Protein AF-A0AAW9IJ01-F1 (afdb_monomer)

Foldseek 3Di:
DDAQADKAKEFLDDADKDKDKDKDKDWPCVVPVVCPVGRDIDIDIDIDIDGDQDPPDDFDDGDMDIDGNDDPVRNVVCNVPPQKDFQDDGQQKTKMARNVQRKIWMFGNAAAFDDGDQKTKRGGKTWMWGQDPVRDIDIKIWRQVLPDAKMKMKGQAADDDDDDWDPQWAPWDRPDSMTMIMGGHHNVNGDMID

pLDDT: mean 96.47, std 3.52, range [70.88, 98.94]

Sequence (194 aa):
KVEGSNIGYYFPYAANINLLRENREGNWFEINASKPAGNKIITNNYLTMYIDHGKNIKDQSYSYVLLPNNSSQQVAEYANNPNIEIVRNDEIAHGVKHITLNIEGANFWVDGKNTSGSITSSGKASVMIKENADNTLTISVSDPTFQGKNMSIEVAKSATKLVKADNQISNVNLKDGKIAFDVNTENSMGASFE

Secondary structure (DSSP, 8-state):
--TT--EEEE-SS---EEEEEEEEEE-HHHH-TT-GGG---EEEEEEEEEE---SS--S-----EEEET--HHHHHHHHHS-SEEEEEESSSEEEEEEGGGTEEEEEE-SSSSEEETTEEESSSEEEEEEE-TTS-EEEEEE-TTS--SEEEEEESS--S------TTEEEEE--TT-EEEEEE-TT-TT-EE-

Structure (mmCIF, N/CA/C/O backbone):
data_AF-A0AAW9IJ01-F1
#
_entry.id   AF-A0AAW9IJ01-F1
#
loop_
_atom_site.group_PDB
_atom_site.id
_atom_site.type_symbol
_atom_site.label_atom_id
_atom_site.label_alt_id
_atom_site.label_comp_id
_atom_site.label_asym_id
_atom_site.label_entity_id
_atom_site.label_seq_id
_atom_site.pdbx_PDB_ins_code
_atom_site.Cartn_x
_atom_site.Cartn_y
_atom_site.Cartn_z
_atom_site.occupancy
_atom_site.B_iso_or_equiv
_atom_site.auth_seq_id
_atom_site.auth_comp_id
_atom_site.auth_asym_id
_atom_site.auth_atom_id
_atom_site.pdbx_PDB_model_num
ATOM 1 N N . LYS A 1 1 ? 29.879 -1.885 -12.700 1.00 70.88 1 LYS A N 1
ATOM 2 C CA . LYS A 1 1 ? 28.702 -2.116 -11.826 1.00 70.88 1 LYS A CA 1
ATOM 3 C C . LYS A 1 1 ? 28.826 -1.152 -10.656 1.00 70.88 1 LYS A C 1
ATOM 5 O O . LYS A 1 1 ? 29.918 -1.083 -10.114 1.00 70.88 1 LYS A O 1
ATOM 10 N N . VAL A 1 2 ? 27.791 -0.376 -10.337 1.00 88.81 2 VAL A N 1
ATOM 11 C CA . VAL A 1 2 ? 27.822 0.554 -9.194 1.00 88.81 2 VAL A CA 1
ATOM 12 C C . VAL A 1 2 ? 27.417 -0.221 -7.940 1.00 88.81 2 VAL A C 1
ATOM 14 O O . VAL A 1 2 ? 26.459 -0.995 -7.980 1.00 88.81 2 VAL A O 1
ATOM 17 N N . GLU A 1 3 ? 28.170 -0.090 -6.856 1.00 91.62 3 GLU A N 1
ATOM 18 C CA . GLU A 1 3 ? 27.807 -0.700 -5.574 1.00 91.62 3 GLU A CA 1
ATOM 19 C C . GLU A 1 3 ? 26.496 -0.094 -5.043 1.00 91.62 3 GLU A C 1
ATOM 21 O O . GLU A 1 3 ? 26.208 1.070 -5.301 1.00 91.62 3 GLU A O 1
ATOM 26 N N . GLY A 1 4 ? 25.660 -0.888 -4.366 1.00 93.12 4 GLY A N 1
ATOM 27 C CA . GLY A 1 4 ? 24.372 -0.398 -3.854 1.00 93.12 4 GLY A CA 1
ATOM 28 C C . GLY A 1 4 ? 23.362 -0.019 -4.947 1.00 93.12 4 GLY A C 1
ATOM 29 O O . GLY A 1 4 ? 22.567 0.891 -4.755 1.00 93.12 4 GLY A O 1
ATOM 30 N N . SER A 1 5 ? 23.419 -0.681 -6.111 1.00 95.56 5 SER A N 1
ATOM 31 C CA . SER A 1 5 ? 22.468 -0.476 -7.222 1.00 95.56 5 SER A CA 1
ATOM 32 C C . SER A 1 5 ? 21.740 -1.751 -7.667 1.00 95.56 5 SER A C 1
ATOM 34 O O . SER A 1 5 ? 21.103 -1.777 -8.719 1.00 95.56 5 SER A O 1
ATOM 36 N N . ASN A 1 6 ? 21.849 -2.840 -6.896 1.00 96.38 6 ASN A N 1
ATOM 37 C CA . ASN A 1 6 ? 21.092 -4.058 -7.190 1.00 96.38 6 ASN A CA 1
ATOM 38 C C . ASN A 1 6 ? 19.597 -3.816 -6.935 1.00 96.38 6 ASN A C 1
ATOM 40 O O . ASN A 1 6 ? 19.234 -3.068 -6.032 1.00 96.38 6 ASN A O 1
ATOM 44 N N . ILE A 1 7 ? 18.731 -4.499 -7.681 1.00 97.62 7 ILE A N 1
ATOM 45 C CA . ILE A 1 7 ? 17.289 -4.512 -7.426 1.00 97.62 7 ILE A CA 1
ATOM 46 C C . ILE A 1 7 ? 16.822 -5.961 -7.518 1.00 97.62 7 ILE A C 1
ATOM 48 O O . ILE A 1 7 ? 16.993 -6.605 -8.554 1.00 97.62 7 ILE A O 1
ATOM 52 N N . GLY A 1 8 ? 16.282 -6.482 -6.420 1.00 97.69 8 GLY A N 1
ATOM 53 C CA . GLY A 1 8 ? 15.600 -7.767 -6.375 1.00 97.69 8 GLY A CA 1
ATOM 54 C C . GLY A 1 8 ? 14.101 -7.617 -6.609 1.00 97.69 8 GLY A C 1
ATOM 55 O O . GLY A 1 8 ? 13.513 -6.585 -6.285 1.00 97.69 8 GLY A O 1
ATOM 56 N N . TYR A 1 9 ? 13.487 -8.668 -7.141 1.00 97.69 9 TYR A N 1
ATOM 57 C CA . TYR A 1 9 ? 12.051 -8.747 -7.387 1.00 97.69 9 TYR A CA 1
ATOM 58 C C . TYR A 1 9 ? 11.562 -10.081 -6.840 1.00 97.69 9 TYR A C 1
ATOM 60 O O . TYR A 1 9 ? 12.110 -11.126 -7.190 1.00 97.69 9 TYR A O 1
ATOM 68 N N . TYR A 1 10 ? 10.555 -10.043 -5.977 1.00 97.81 10 TYR A N 1
ATOM 69 C CA . TYR A 1 10 ? 9.889 -11.234 -5.459 1.00 97.81 10 TYR A CA 1
ATOM 70 C C . TYR A 1 10 ? 8.428 -11.233 -5.901 1.00 97.81 10 TYR A C 1
ATOM 72 O O . TYR A 1 10 ? 7.766 -10.199 -5.845 1.00 97.81 10 TYR A O 1
ATOM 80 N N . PHE A 1 11 ? 7.931 -12.386 -6.339 1.00 97.38 11 PHE A N 1
ATOM 81 C CA . PHE A 1 11 ? 6.552 -12.575 -6.779 1.00 97.38 11 PHE A CA 1
ATOM 82 C C . PHE A 1 11 ? 5.872 -13.537 -5.794 1.00 97.38 11 PHE A C 1
ATOM 84 O O . PHE A 1 11 ? 6.194 -14.725 -5.815 1.00 97.38 11 PHE A O 1
ATOM 91 N N . PRO A 1 12 ? 4.980 -13.043 -4.909 1.00 96.06 12 PRO A N 1
ATOM 92 C CA . PRO A 1 12 ? 4.318 -13.870 -3.891 1.00 96.06 12 PRO A CA 1
ATOM 93 C C . PRO A 1 12 ? 3.497 -15.027 -4.466 1.00 96.06 12 PRO A C 1
ATOM 95 O O . PRO A 1 12 ? 3.379 -16.083 -3.849 1.00 96.06 12 PRO A O 1
ATOM 98 N N . TYR A 1 13 ? 2.965 -14.834 -5.671 1.00 93.19 13 TYR A N 1
ATOM 99 C CA . TYR A 1 13 ? 2.291 -15.855 -6.460 1.00 93.19 13 TYR A CA 1
ATOM 100 C C . TYR A 1 13 ? 3.017 -16.032 -7.793 1.00 93.19 13 TYR A C 1
ATOM 102 O O . TYR A 1 13 ? 3.687 -15.113 -8.271 1.00 93.19 13 TYR A O 1
ATOM 110 N N . ALA A 1 14 ? 2.877 -17.212 -8.401 1.00 89.69 14 ALA A N 1
ATOM 111 C CA . ALA A 1 14 ? 3.474 -17.493 -9.701 1.00 89.69 14 ALA A CA 1
ATOM 112 C C . ALA A 1 14 ? 3.034 -16.444 -10.738 1.00 89.69 14 ALA A C 1
ATOM 114 O O . ALA A 1 14 ? 1.842 -16.205 -10.922 1.00 89.69 14 ALA A O 1
ATOM 115 N N . ALA A 1 15 ? 4.004 -15.835 -11.418 1.00 91.75 15 ALA A N 1
ATOM 116 C CA . ALA A 1 15 ? 3.772 -14.801 -12.416 1.00 91.75 15 ALA A CA 1
ATOM 117 C C . ALA A 1 15 ? 4.590 -15.090 -13.679 1.00 91.75 15 ALA A C 1
ATOM 119 O O . ALA A 1 15 ? 5.772 -15.429 -13.604 1.00 91.75 15 ALA A O 1
ATOM 120 N N . ASN A 1 16 ? 3.965 -14.922 -14.845 1.00 94.00 16 ASN A N 1
ATOM 121 C CA . ASN A 1 16 ? 4.653 -14.982 -16.131 1.00 94.00 16 ASN A CA 1
ATOM 122 C C . ASN A 1 16 ? 5.225 -13.600 -16.446 1.00 94.00 16 ASN A C 1
ATOM 124 O O . ASN A 1 16 ? 4.482 -12.669 -16.760 1.00 94.00 16 ASN A O 1
ATOM 128 N N . ILE A 1 17 ? 6.546 -13.465 -16.332 1.00 96.75 17 ILE A N 1
ATOM 129 C CA . ILE A 1 17 ? 7.240 -12.191 -16.532 1.00 96.75 17 ILE A CA 1
ATOM 130 C C . ILE A 1 17 ? 7.869 -12.159 -17.918 1.00 96.75 17 ILE A C 1
ATOM 132 O O . ILE A 1 17 ? 8.725 -12.981 -18.244 1.00 96.75 17 ILE A O 1
ATOM 136 N N . ASN A 1 18 ? 7.481 -11.166 -18.713 1.00 97.62 18 ASN A N 1
ATOM 137 C CA . ASN A 1 18 ? 8.170 -10.843 -19.952 1.00 97.62 18 ASN A CA 1
ATOM 138 C C . ASN A 1 18 ? 9.423 -10.030 -19.630 1.00 97.62 18 ASN A C 1
ATOM 140 O O . ASN A 1 18 ? 9.365 -9.072 -18.859 1.00 9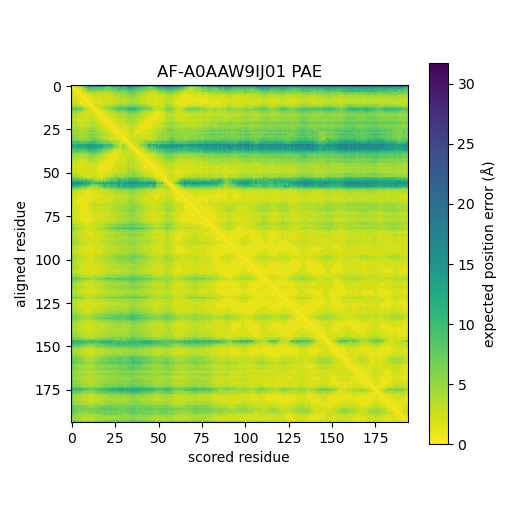7.62 18 ASN A O 1
ATOM 144 N N . LEU A 1 19 ? 10.545 -10.410 -20.235 1.00 97.38 19 LEU A N 1
ATOM 145 C CA . LEU A 1 19 ? 11.855 -9.793 -20.049 1.00 97.38 19 LEU A CA 1
ATOM 146 C C . LEU A 1 19 ? 12.392 -9.336 -21.403 1.00 97.38 19 LEU A C 1
ATOM 148 O O . LEU A 1 19 ? 12.562 -10.150 -22.309 1.00 97.38 19 LEU A O 1
ATOM 152 N N . LEU A 1 20 ? 12.709 -8.050 -21.519 1.00 98.06 20 LEU A N 1
ATOM 153 C CA . LEU A 1 20 ? 13.328 -7.469 -22.706 1.00 98.06 20 LEU A CA 1
ATOM 154 C C . LEU A 1 20 ? 14.597 -6.722 -22.305 1.00 98.06 20 LEU A C 1
ATOM 156 O O . LEU A 1 20 ? 14.568 -5.841 -21.448 1.00 98.06 20 LEU A O 1
ATOM 160 N N . ARG A 1 21 ? 15.720 -7.080 -22.926 1.00 98.19 21 ARG A N 1
ATOM 161 C CA . ARG A 1 21 ? 16.980 -6.346 -22.810 1.00 98.19 21 ARG A CA 1
ATOM 162 C C . ARG A 1 21 ? 17.370 -5.842 -24.186 1.00 98.19 21 ARG A C 1
ATOM 164 O O . ARG A 1 21 ? 17.606 -6.648 -25.080 1.00 98.19 21 ARG A O 1
ATOM 171 N N . GLU A 1 22 ? 17.449 -4.530 -24.337 1.00 98.06 22 GLU A N 1
ATOM 172 C CA . GLU A 1 22 ? 17.651 -3.899 -25.640 1.00 98.06 22 GLU A CA 1
ATOM 173 C C . GLU A 1 22 ? 18.383 -2.560 -25.532 1.00 98.06 22 GLU A C 1
ATOM 175 O O . GLU A 1 22 ? 18.455 -1.945 -24.462 1.00 98.06 22 GLU A O 1
ATOM 180 N N . ASN A 1 23 ? 18.893 -2.106 -26.675 1.00 98.12 23 ASN A N 1
ATOM 181 C CA . ASN A 1 23 ? 19.434 -0.768 -26.848 1.00 98.12 23 ASN A CA 1
ATOM 182 C C . ASN A 1 23 ? 18.337 0.093 -27.476 1.00 98.12 23 ASN A C 1
ATOM 184 O O . ASN A 1 23 ? 17.760 -0.297 -28.490 1.00 98.12 23 ASN A O 1
ATOM 188 N N . ARG A 1 24 ? 18.058 1.258 -26.894 1.00 98.19 24 ARG A N 1
ATOM 189 C CA . ARG A 1 24 ? 17.095 2.222 -27.434 1.00 98.19 24 ARG A CA 1
ATOM 190 C C . ARG A 1 24 ? 17.826 3.489 -27.837 1.00 98.19 24 ARG A C 1
ATOM 192 O O . ARG A 1 24 ? 18.619 4.021 -27.058 1.00 98.19 24 ARG A O 1
ATOM 199 N N . GLU A 1 25 ? 17.541 3.948 -29.046 1.00 97.94 25 GLU A N 1
ATOM 200 C CA . GLU A 1 25 ? 18.017 5.217 -29.584 1.00 97.94 25 GLU A CA 1
ATOM 201 C C . GLU A 1 25 ? 16.894 6.246 -29.530 1.00 97.94 25 GLU A C 1
ATOM 203 O O . GLU A 1 25 ? 15.724 5.911 -29.714 1.00 97.94 25 GLU A O 1
ATOM 208 N N . GLY A 1 26 ? 17.256 7.492 -29.262 1.00 96.31 26 GLY A N 1
ATOM 209 C CA . GLY A 1 26 ? 16.333 8.617 -29.284 1.00 96.31 26 GLY A CA 1
ATOM 210 C C . GLY A 1 26 ? 17.081 9.923 -29.089 1.00 96.31 26 GLY A C 1
ATOM 211 O O . GLY A 1 26 ? 18.307 9.946 -28.947 1.00 96.31 26 GLY A O 1
ATOM 212 N N . ASN A 1 27 ? 16.356 11.030 -29.081 1.00 96.56 27 ASN A N 1
ATOM 213 C CA . ASN A 1 27 ? 16.942 12.343 -28.838 1.00 96.56 27 ASN A CA 1
ATOM 214 C C . ASN A 1 27 ? 16.004 13.224 -27.995 1.00 96.56 27 ASN A C 1
ATOM 216 O O . ASN A 1 27 ? 14.820 12.944 -27.833 1.00 96.56 27 ASN A O 1
ATOM 220 N N . TRP A 1 28 ? 16.535 14.306 -27.421 1.00 95.88 28 TRP A N 1
ATOM 221 C CA . TRP A 1 28 ? 15.737 15.198 -26.569 1.00 95.88 28 TRP A CA 1
ATOM 222 C C . TRP A 1 28 ? 14.691 15.993 -27.358 1.00 95.88 28 TRP A C 1
ATOM 224 O O . TRP A 1 28 ? 13.702 16.442 -26.779 1.00 95.88 28 TRP A O 1
ATOM 234 N N . PHE A 1 29 ? 14.901 16.173 -28.663 1.00 95.56 29 PHE A N 1
ATOM 235 C CA . PHE A 1 29 ? 13.977 16.895 -29.531 1.00 95.56 29 PHE A CA 1
ATOM 236 C C . PHE A 1 29 ? 12.651 16.139 -29.725 1.00 95.56 29 PHE A C 1
ATOM 238 O O . PHE A 1 29 ? 11.602 16.777 -29.743 1.00 95.56 29 PHE A O 1
ATOM 245 N N . GLU A 1 30 ? 12.668 14.802 -29.763 1.00 94.69 30 GLU A N 1
ATOM 246 C CA . GLU A 1 30 ? 11.467 13.951 -29.881 1.00 94.69 30 GLU A CA 1
ATOM 247 C C . GLU A 1 30 ? 10.448 14.164 -28.750 1.00 94.69 30 GLU A C 1
ATOM 249 O O . GLU A 1 30 ? 9.245 14.064 -28.983 1.00 94.69 30 GLU A O 1
ATOM 254 N N . ILE A 1 31 ? 10.909 14.497 -27.539 1.00 95.25 31 ILE A N 1
ATOM 255 C CA . ILE A 1 31 ? 10.039 14.781 -26.382 1.00 95.25 31 ILE A CA 1
ATOM 256 C C . ILE A 1 31 ? 9.930 16.278 -26.062 1.00 95.25 31 ILE A C 1
ATOM 258 O O . ILE A 1 31 ? 9.081 16.683 -25.270 1.00 95.25 31 ILE A O 1
ATOM 262 N N . ASN A 1 32 ? 10.788 17.112 -26.656 1.00 94.56 32 ASN A N 1
ATOM 263 C CA . ASN A 1 32 ? 10.763 18.561 -26.498 1.00 94.56 32 ASN A CA 1
ATOM 264 C C . ASN A 1 32 ? 11.265 19.283 -27.758 1.00 94.56 32 ASN A C 1
ATOM 266 O O . ASN A 1 32 ? 12.403 19.762 -27.832 1.00 94.56 32 ASN A O 1
ATOM 270 N N . ALA A 1 33 ? 10.359 19.454 -28.719 1.00 92.19 33 ALA A N 1
ATOM 271 C CA . ALA A 1 33 ? 10.650 20.101 -29.996 1.00 92.19 33 ALA A CA 1
ATOM 272 C C . ALA A 1 33 ? 11.064 21.587 -29.874 1.00 92.19 33 ALA A C 1
ATOM 274 O O . ALA A 1 33 ? 11.623 22.155 -30.809 1.00 92.19 33 ALA A O 1
ATOM 275 N N . SER A 1 34 ? 10.855 22.238 -28.719 1.00 93.75 34 SER A N 1
ATOM 276 C CA . SER A 1 34 ? 11.290 23.630 -28.492 1.00 93.75 34 SER A CA 1
ATOM 277 C C . SER A 1 34 ? 12.807 23.783 -28.296 1.00 93.75 34 SER A C 1
ATOM 279 O O . SER A 1 34 ? 13.314 24.905 -28.205 1.00 93.75 34 SER A O 1
ATOM 281 N N . LYS A 1 35 ? 13.556 22.672 -28.226 1.00 86.25 35 LYS A N 1
ATOM 282 C CA . LYS A 1 35 ? 15.015 22.649 -28.047 1.00 86.25 35 LYS A CA 1
ATOM 283 C C . LYS A 1 35 ? 15.708 21.973 -29.243 1.00 86.25 35 LYS A C 1
ATOM 285 O O . LYS A 1 35 ? 16.119 20.822 -29.127 1.00 86.25 35 LYS A O 1
ATOM 290 N N . PRO A 1 36 ? 15.934 22.683 -30.369 1.00 82.25 36 PRO A N 1
ATOM 291 C CA . PRO A 1 36 ? 16.588 22.125 -31.564 1.00 82.25 36 PRO A CA 1
ATOM 292 C C . PRO A 1 36 ? 17.991 21.558 -31.306 1.00 82.25 36 PRO A C 1
ATOM 294 O O . PRO A 1 36 ? 18.402 20.585 -31.932 1.00 82.25 36 PRO A O 1
ATOM 297 N N . ALA A 1 37 ? 18.714 22.119 -30.329 1.00 88.06 37 ALA A N 1
ATOM 298 C CA . ALA A 1 37 ? 20.010 21.605 -29.877 1.00 88.06 37 ALA A CA 1
ATOM 299 C C . ALA A 1 37 ? 19.931 20.183 -29.277 1.00 88.06 37 ALA A C 1
ATOM 301 O O . ALA A 1 37 ? 20.951 19.515 -29.132 1.00 88.06 37 ALA A O 1
ATOM 302 N N . GLY A 1 38 ? 18.725 19.713 -28.945 1.00 91.31 38 GLY A N 1
ATOM 303 C CA . GLY A 1 38 ? 18.440 18.370 -28.454 1.00 91.31 38 GLY A CA 1
ATOM 304 C C . GLY A 1 38 ? 18.347 17.290 -29.535 1.00 91.31 38 GLY A C 1
ATOM 305 O O . GLY A 1 38 ? 18.080 16.149 -29.182 1.00 91.31 38 GLY A O 1
ATOM 306 N N . ASN A 1 39 ? 18.576 17.601 -30.818 1.00 94.19 39 ASN A N 1
ATOM 307 C CA . ASN A 1 39 ? 18.439 16.654 -31.940 1.00 94.19 39 ASN A CA 1
ATOM 308 C C . ASN A 1 39 ? 19.612 15.654 -32.088 1.00 94.19 39 ASN A C 1
ATOM 310 O O . ASN A 1 39 ? 19.744 14.956 -33.091 1.00 94.19 39 ASN A O 1
ATOM 314 N N . LYS A 1 40 ? 20.520 15.591 -31.110 1.00 95.69 40 LYS A N 1
ATOM 315 C CA . LYS A 1 40 ? 21.599 14.600 -31.104 1.00 95.69 40 LYS A CA 1
ATOM 316 C C . LYS A 1 40 ? 21.045 13.247 -30.654 1.00 95.69 40 LYS A C 1
ATOM 318 O O . LYS A 1 40 ? 20.543 13.151 -29.536 1.00 95.69 40 LYS A O 1
ATOM 323 N N . ILE A 1 41 ? 21.198 12.220 -31.492 1.00 96.94 41 ILE A N 1
ATOM 324 C CA . ILE A 1 41 ? 20.848 10.836 -31.145 1.00 96.94 41 ILE A CA 1
ATOM 325 C C . ILE A 1 41 ? 21.746 10.346 -30.004 1.00 96.94 41 ILE A C 1
ATOM 327 O O . ILE A 1 41 ? 22.963 10.555 -30.004 1.00 96.94 41 ILE A O 1
ATOM 331 N N . ILE A 1 42 ? 21.120 9.705 -29.024 1.00 97.00 42 ILE A N 1
ATOM 332 C CA . ILE A 1 42 ? 21.743 9.062 -27.873 1.00 97.00 42 ILE A CA 1
ATOM 333 C C . ILE A 1 42 ? 21.207 7.632 -27.802 1.00 97.00 42 ILE A C 1
ATOM 335 O O . ILE A 1 42 ? 20.010 7.407 -27.974 1.00 97.00 42 ILE A O 1
ATOM 339 N N . THR A 1 43 ? 22.092 6.686 -27.499 1.00 97.88 43 THR A N 1
ATOM 340 C CA . THR A 1 43 ? 21.763 5.267 -27.334 1.00 97.88 43 THR A CA 1
ATOM 341 C C . THR A 1 43 ? 21.965 4.864 -25.877 1.00 97.88 43 THR A C 1
ATOM 343 O O . THR A 1 43 ? 23.020 5.137 -25.304 1.00 97.88 43 THR A O 1
ATOM 346 N N . ASN A 1 44 ? 20.974 4.204 -25.277 1.00 98.12 44 ASN A N 1
ATOM 347 C CA . ASN A 1 44 ? 21.045 3.671 -23.915 1.00 98.12 44 ASN A CA 1
ATOM 348 C C . ASN A 1 44 ? 20.526 2.231 -23.853 1.00 98.12 44 ASN A C 1
ATOM 350 O O . ASN A 1 44 ? 19.677 1.828 -24.646 1.00 98.12 44 ASN A O 1
ATOM 354 N N . ASN A 1 45 ? 21.013 1.471 -22.873 1.00 97.69 45 ASN A N 1
ATOM 355 C CA . ASN A 1 45 ? 20.635 0.074 -22.670 1.00 97.69 45 ASN A CA 1
ATOM 356 C C . ASN A 1 45 ? 19.586 -0.022 -21.563 1.00 97.69 45 ASN A C 1
ATOM 358 O O . ASN A 1 45 ? 19.771 0.554 -20.489 1.00 97.69 45 ASN A O 1
ATOM 362 N N . TYR A 1 46 ? 18.535 -0.802 -21.793 1.00 98.00 46 TYR A N 1
ATOM 363 C CA . TYR A 1 46 ? 17.443 -0.983 -20.842 1.00 98.00 46 TYR A CA 1
ATOM 364 C C . TYR A 1 46 ? 17.187 -2.461 -20.555 1.00 98.00 46 TYR A C 1
ATOM 366 O O . TYR A 1 46 ? 17.399 -3.330 -21.400 1.00 98.00 46 TYR A O 1
ATOM 374 N N . LEU A 1 47 ? 16.726 -2.728 -19.333 1.00 97.69 47 LEU A N 1
ATOM 375 C CA . LEU A 1 47 ? 16.053 -3.964 -18.958 1.00 97.69 47 LEU A CA 1
ATOM 376 C C . LEU A 1 47 ? 14.603 -3.608 -18.634 1.00 97.69 47 LEU A C 1
ATOM 378 O O . LEU A 1 47 ? 14.352 -2.818 -17.724 1.00 97.69 47 LEU A O 1
ATOM 382 N N . THR A 1 48 ? 13.668 -4.208 -19.354 1.00 98.00 48 THR A N 1
ATOM 383 C CA . THR A 1 48 ? 12.231 -4.038 -19.155 1.00 98.00 48 THR A CA 1
ATOM 384 C C . THR A 1 48 ? 11.639 -5.356 -18.677 1.00 98.00 48 THR A C 1
ATOM 386 O O . THR A 1 48 ? 11.908 -6.411 -19.251 1.00 98.00 48 THR A O 1
ATOM 389 N N . MET A 1 49 ? 10.834 -5.282 -17.619 1.00 97.62 49 MET A N 1
ATOM 390 C CA . MET A 1 49 ? 10.055 -6.396 -17.088 1.00 97.62 49 MET A CA 1
ATOM 391 C C . MET A 1 49 ? 8.595 -5.989 -17.017 1.00 97.62 49 MET A C 1
ATOM 393 O O . MET A 1 49 ? 8.298 -4.897 -16.535 1.00 97.62 49 MET A O 1
ATOM 397 N N . TYR A 1 50 ? 7.695 -6.849 -17.481 1.00 97.12 50 TYR A N 1
ATOM 398 C CA . TYR A 1 50 ? 6.261 -6.592 -17.400 1.00 97.12 50 TYR A CA 1
ATOM 399 C C . TYR A 1 50 ? 5.452 -7.889 -17.345 1.00 97.12 50 TYR A C 1
ATOM 401 O O . TYR A 1 50 ? 5.858 -8.926 -17.873 1.00 97.12 50 TYR A O 1
ATOM 409 N N . ILE A 1 51 ? 4.288 -7.808 -16.704 1.00 95.81 51 ILE A N 1
ATOM 410 C CA . ILE A 1 51 ? 3.254 -8.843 -16.738 1.00 95.81 51 ILE A CA 1
ATOM 411 C C . ILE A 1 51 ? 2.296 -8.468 -17.866 1.00 95.81 51 ILE A C 1
ATOM 413 O O . ILE A 1 51 ? 1.808 -7.340 -17.913 1.00 95.81 51 ILE A O 1
ATOM 417 N N . ASP A 1 52 ? 2.061 -9.396 -18.790 1.00 94.56 52 ASP A N 1
ATOM 418 C CA . ASP A 1 52 ? 1.077 -9.213 -19.856 1.00 94.56 52 ASP A CA 1
ATOM 419 C C . ASP A 1 52 ? -0.254 -9.842 -19.433 1.00 94.56 52 ASP A C 1
ATOM 421 O O . ASP A 1 52 ? -0.358 -11.061 -19.301 1.00 94.56 52 ASP A O 1
ATOM 425 N N . HIS A 1 53 ? -1.268 -9.007 -19.206 1.00 93.94 53 HIS A N 1
ATOM 426 C CA . HIS A 1 53 ? -2.626 -9.454 -18.881 1.00 93.94 53 HIS A CA 1
ATOM 427 C C . HIS A 1 53 ? -3.455 -9.821 -20.126 1.00 93.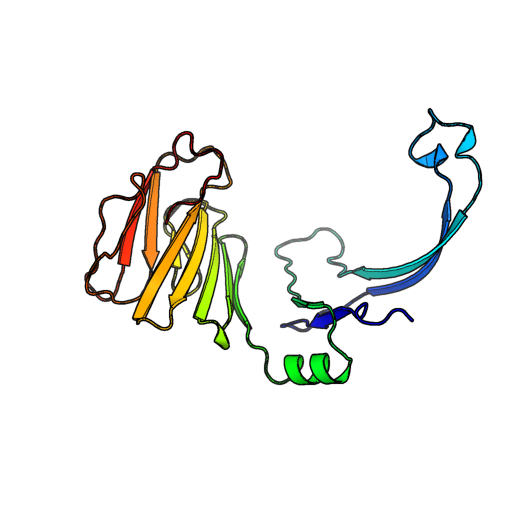94 53 HIS A C 1
ATOM 429 O O . HIS A 1 53 ? -4.587 -10.286 -19.998 1.00 93.94 53 HIS A O 1
ATOM 435 N N . GLY A 1 54 ? -2.915 -9.628 -21.332 1.00 91.75 54 GLY A N 1
ATOM 436 C CA . GLY A 1 54 ? -3.589 -9.923 -22.590 1.00 91.75 54 GLY A CA 1
ATOM 437 C C . GLY A 1 54 ? -4.637 -8.877 -22.992 1.00 91.75 54 GLY A C 1
ATOM 438 O O . GLY A 1 54 ? -4.574 -7.705 -22.625 1.00 91.75 54 GLY A O 1
ATOM 439 N N . LYS A 1 55 ? -5.609 -9.296 -23.811 1.00 92.12 55 LYS A N 1
ATOM 440 C CA . LYS A 1 55 ? -6.693 -8.448 -24.349 1.00 92.12 55 LYS A CA 1
ATOM 441 C C . LYS A 1 55 ? -8.031 -8.807 -23.695 1.00 92.12 55 LYS A C 1
ATOM 443 O O . LYS A 1 55 ? -8.228 -9.956 -23.319 1.00 92.12 55 LYS A O 1
ATOM 448 N N . ASN A 1 56 ? -8.978 -7.861 -23.655 1.00 86.06 56 ASN A N 1
ATOM 449 C CA . ASN A 1 56 ? -10.331 -8.050 -23.093 1.00 86.06 56 ASN A CA 1
ATOM 450 C C . ASN A 1 56 ? -10.318 -8.525 -21.627 1.00 86.06 56 ASN A C 1
ATOM 452 O O . ASN A 1 56 ? -10.979 -9.495 -21.261 1.00 86.06 56 ASN A O 1
ATOM 456 N N . ILE A 1 57 ? -9.527 -7.833 -20.809 1.00 85.75 57 ILE A N 1
ATOM 457 C CA . ILE A 1 57 ? -9.219 -8.195 -19.426 1.00 85.75 57 ILE A CA 1
ATOM 458 C C . ILE A 1 57 ? -10.474 -8.116 -18.541 1.00 85.75 57 ILE A C 1
ATOM 460 O O . ILE A 1 57 ? -11.167 -7.098 -18.532 1.00 85.75 57 ILE A O 1
ATOM 464 N N . LYS A 1 58 ? -10.721 -9.176 -17.764 1.00 84.06 58 LYS A N 1
ATOM 465 C CA . LYS A 1 58 ? -11.629 -9.198 -16.608 1.00 84.06 58 LYS A CA 1
ATOM 466 C C . LYS A 1 58 ? -10.895 -9.820 -15.423 1.00 84.06 58 LYS A C 1
ATOM 468 O O . LYS A 1 58 ? -10.205 -10.822 -15.611 1.00 84.06 58 LYS A O 1
ATOM 473 N N . ASP A 1 59 ? -11.031 -9.203 -14.253 1.00 84.00 59 ASP A N 1
ATOM 474 C CA . ASP A 1 59 ? -10.612 -9.738 -12.949 1.00 84.00 59 ASP A CA 1
ATOM 475 C C . ASP A 1 59 ? -9.152 -10.239 -12.893 1.00 84.00 59 ASP A C 1
ATOM 477 O O . ASP A 1 59 ? -8.838 -11.242 -12.257 1.00 84.00 59 ASP A O 1
ATOM 481 N N . GLN A 1 60 ? -8.240 -9.556 -13.596 1.00 90.56 60 GLN A N 1
ATOM 482 C CA . GLN A 1 60 ? -6.805 -9.835 -13.509 1.00 90.56 60 GLN A CA 1
ATOM 483 C C . GLN A 1 60 ? -6.170 -9.050 -12.366 1.00 90.56 60 GLN A C 1
ATOM 485 O O . GLN A 1 60 ? -6.521 -7.899 -12.113 1.00 90.56 60 GLN A O 1
ATOM 490 N N . SER A 1 61 ? -5.179 -9.659 -11.725 1.00 94.50 61 SER A N 1
ATOM 491 C CA . SER A 1 61 ? -4.409 -9.050 -10.649 1.00 94.50 61 SER A CA 1
ATOM 492 C C . SER A 1 61 ? -2.924 -9.355 -10.815 1.00 94.50 61 SER A C 1
ATOM 494 O O . SER A 1 61 ? -2.518 -10.255 -11.555 1.00 94.50 61 SER A O 1
ATOM 496 N N . TYR A 1 62 ? -2.093 -8.577 -10.135 1.00 96.75 62 TYR A N 1
ATOM 497 C CA . TYR A 1 62 ? -0.668 -8.840 -10.015 1.00 96.75 62 TYR A CA 1
ATOM 498 C C . TYR A 1 62 ? -0.211 -8.550 -8.590 1.00 96.75 62 TYR A C 1
ATOM 500 O O . TYR A 1 62 ? -0.857 -7.819 -7.839 1.00 96.75 62 TYR A O 1
ATOM 508 N N . SER A 1 63 ? 0.933 -9.114 -8.223 1.00 97.69 63 SER A N 1
ATOM 509 C CA . SER A 1 63 ? 1.598 -8.827 -6.958 1.00 97.69 63 SER A CA 1
ATOM 510 C C . SER A 1 63 ? 3.096 -9.029 -7.111 1.00 97.69 63 SER A C 1
ATOM 512 O O . SER A 1 63 ? 3.528 -10.066 -7.620 1.00 97.69 63 SER A O 1
ATOM 514 N N . TYR A 1 64 ? 3.887 -8.068 -6.651 1.00 98.12 64 TYR A N 1
ATOM 515 C CA . TYR A 1 64 ? 5.338 -8.183 -6.579 1.00 98.12 64 TYR A CA 1
ATOM 516 C C . TYR A 1 64 ? 5.878 -7.325 -5.433 1.00 98.12 64 TYR A C 1
ATOM 518 O O . TYR A 1 64 ? 5.229 -6.383 -4.983 1.00 98.12 64 TYR A O 1
ATOM 526 N N . VAL A 1 65 ? 7.085 -7.646 -4.980 1.00 98.31 65 VAL A N 1
ATOM 527 C CA . VAL A 1 65 ? 7.827 -6.912 -3.955 1.00 98.31 65 VAL A CA 1
ATOM 528 C C . VAL A 1 65 ? 9.152 -6.469 -4.556 1.00 98.31 65 VAL A C 1
ATOM 530 O O . VAL A 1 65 ? 9.884 -7.275 -5.135 1.00 98.31 65 VAL A O 1
ATOM 533 N N . LEU A 1 66 ? 9.463 -5.182 -4.414 1.00 98.31 66 LEU A N 1
ATOM 534 C CA . LEU A 1 66 ? 10.783 -4.653 -4.734 1.00 98.31 66 LEU A CA 1
ATOM 535 C C . LEU A 1 66 ? 11.707 -4.871 -3.537 1.00 98.31 66 LEU A C 1
ATOM 537 O O . LEU A 1 66 ? 11.367 -4.511 -2.412 1.00 98.31 66 LEU A O 1
ATOM 541 N N . LEU A 1 67 ? 12.895 -5.412 -3.798 1.00 98.06 67 LEU A N 1
ATOM 542 C CA . LEU A 1 67 ? 13.951 -5.646 -2.813 1.00 98.06 67 LEU A CA 1
ATOM 543 C C . LEU A 1 67 ? 15.219 -4.881 -3.231 1.00 98.06 67 LEU A C 1
ATOM 545 O O . LEU A 1 67 ? 16.170 -5.489 -3.738 1.00 98.06 67 LEU A O 1
ATOM 549 N N . PRO A 1 68 ? 15.237 -3.539 -3.110 1.00 97.62 68 PRO A N 1
ATOM 550 C CA . PRO A 1 68 ? 16.396 -2.737 -3.484 1.00 97.62 68 PRO A CA 1
ATOM 551 C C . PRO A 1 68 ? 17.634 -3.141 -2.684 1.00 97.62 68 PRO A C 1
ATOM 553 O O . PRO A 1 68 ? 17.542 -3.510 -1.520 1.00 97.62 68 PRO A O 1
ATOM 556 N N . ASN A 1 69 ? 18.802 -3.032 -3.307 1.00 97.19 69 ASN A N 1
ATOM 557 C CA . ASN A 1 69 ? 20.124 -3.272 -2.724 1.00 97.19 69 A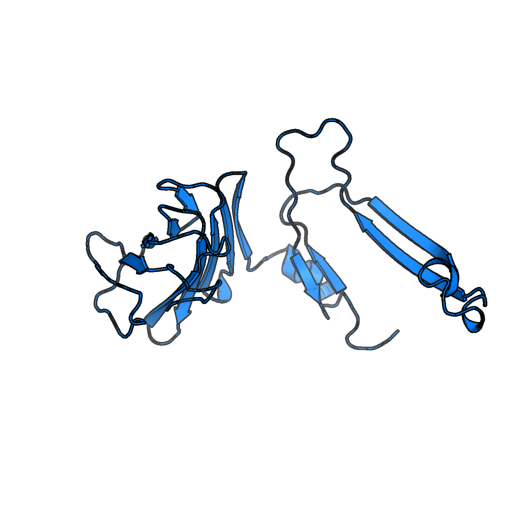SN A CA 1
ATOM 558 C C . ASN A 1 69 ? 20.415 -4.703 -2.253 1.00 97.19 69 ASN A C 1
ATOM 560 O O . ASN A 1 69 ? 21.537 -4.975 -1.826 1.00 97.19 69 ASN A O 1
ATOM 564 N N . ASN A 1 70 ? 19.487 -5.642 -2.433 1.00 96.88 70 ASN A N 1
ATOM 565 C CA . ASN A 1 70 ? 19.723 -7.042 -2.105 1.00 96.88 70 ASN A CA 1
ATOM 566 C C . ASN A 1 70 ? 20.592 -7.737 -3.167 1.00 96.88 70 ASN A C 1
ATOM 568 O O . ASN A 1 70 ? 20.457 -7.527 -4.375 1.00 96.88 70 ASN A O 1
ATOM 572 N N . SER A 1 71 ? 21.501 -8.597 -2.712 1.00 96.56 71 SER A N 1
ATOM 573 C CA . SER A 1 71 ? 22.212 -9.562 -3.556 1.00 96.56 71 SER A CA 1
ATOM 574 C C . SER A 1 71 ? 21.283 -10.689 -4.025 1.00 96.56 71 SER A C 1
ATOM 576 O O . SER A 1 71 ? 20.216 -10.909 -3.456 1.00 96.56 71 SER A O 1
ATOM 578 N N . SER A 1 72 ? 21.712 -11.463 -5.029 1.00 97.19 72 SER A N 1
ATOM 579 C CA . SER A 1 72 ? 20.946 -12.632 -5.494 1.00 97.19 72 SER A CA 1
ATOM 580 C C . SER A 1 72 ? 20.684 -13.648 -4.377 1.00 97.19 72 SER A C 1
ATOM 582 O O . SER A 1 72 ? 19.617 -14.252 -4.355 1.00 97.19 72 SER A O 1
ATOM 584 N N . GLN A 1 73 ? 21.637 -13.826 -3.454 1.00 97.94 73 GLN A N 1
ATOM 585 C CA . GLN A 1 73 ? 21.480 -14.721 -2.308 1.00 97.94 73 GLN A CA 1
ATOM 586 C C . GLN A 1 73 ? 20.420 -14.188 -1.336 1.00 97.94 73 GLN A C 1
ATOM 588 O O . GLN A 1 73 ? 19.506 -14.920 -0.982 1.00 97.94 73 GLN A O 1
ATOM 593 N N . GLN A 1 74 ? 20.478 -12.900 -0.983 1.00 97.88 74 GLN A N 1
ATOM 594 C CA . GLN A 1 74 ? 19.496 -12.276 -0.085 1.00 97.88 74 GLN A CA 1
ATOM 595 C C . GLN A 1 74 ? 18.077 -12.278 -0.671 1.00 97.88 74 GLN A C 1
ATOM 597 O O . GLN A 1 74 ? 17.104 -12.406 0.065 1.00 97.88 74 GLN A O 1
ATOM 602 N N . VAL A 1 75 ? 17.934 -12.145 -1.996 1.00 98.25 75 VAL A N 1
ATOM 603 C CA . VAL A 1 75 ? 16.629 -12.284 -2.669 1.00 98.25 75 VAL A CA 1
ATOM 604 C C . VAL A 1 75 ? 16.106 -13.719 -2.561 1.00 98.25 75 VAL A C 1
ATOM 606 O O . VAL A 1 75 ? 14.927 -13.906 -2.274 1.00 98.25 75 VAL A O 1
ATOM 609 N N . ALA A 1 76 ? 16.964 -14.728 -2.748 1.00 98.00 76 ALA A N 1
ATOM 610 C CA . ALA A 1 76 ? 16.578 -16.132 -2.595 1.00 98.00 76 ALA A CA 1
ATOM 611 C C . ALA A 1 76 ? 16.209 -16.477 -1.141 1.00 98.00 76 ALA A C 1
ATOM 613 O O . ALA A 1 76 ? 15.220 -17.164 -0.900 1.00 98.00 76 ALA A O 1
ATOM 614 N N . GLU A 1 77 ? 16.961 -15.957 -0.169 1.00 98.19 77 GLU A N 1
ATOM 615 C CA . GLU A 1 77 ? 16.655 -16.084 1.261 1.00 98.19 77 GLU A CA 1
ATOM 616 C C . GLU A 1 77 ? 15.299 -15.451 1.601 1.00 98.19 77 GLU A C 1
ATOM 618 O O . GLU A 1 77 ? 14.473 -16.096 2.244 1.00 98.19 77 GLU A O 1
ATOM 623 N N . TYR A 1 78 ? 15.030 -14.238 1.103 1.00 98.12 78 TYR A N 1
ATOM 624 C CA . TYR A 1 78 ? 13.728 -13.587 1.267 1.00 98.12 78 TYR A CA 1
ATOM 625 C C . TYR A 1 78 ? 12.594 -14.408 0.642 1.00 98.12 78 TYR A C 1
ATOM 627 O O . TYR A 1 78 ? 11.545 -14.565 1.253 1.00 98.12 78 TYR A O 1
ATOM 635 N N . ALA A 1 79 ? 12.792 -14.958 -0.559 1.00 97.06 79 ALA A N 1
ATOM 636 C CA . ALA A 1 79 ? 11.767 -15.747 -1.242 1.00 97.06 79 ALA A CA 1
ATOM 637 C C . ALA A 1 79 ? 11.397 -17.042 -0.492 1.00 97.06 79 ALA A C 1
ATOM 639 O O . ALA A 1 79 ? 10.253 -17.483 -0.582 1.00 97.06 79 ALA A O 1
ATOM 640 N N . ASN A 1 80 ? 12.339 -17.629 0.257 1.00 97.25 80 ASN A N 1
ATOM 641 C CA . ASN A 1 80 ? 12.100 -18.820 1.080 1.00 97.25 80 ASN A CA 1
ATOM 642 C C . ASN A 1 80 ? 11.372 -18.513 2.397 1.00 97.25 80 ASN A C 1
ATOM 644 O O . ASN A 1 80 ? 10.729 -19.400 2.954 1.00 97.25 80 ASN A O 1
ATOM 648 N N . ASN A 1 81 ? 11.492 -17.288 2.911 1.00 96.56 81 ASN A N 1
ATOM 649 C CA . ASN A 1 81 ? 10.846 -16.859 4.148 1.00 96.56 81 ASN A CA 1
ATOM 650 C C . ASN A 1 81 ? 10.429 -15.379 4.054 1.00 96.56 81 ASN A C 1
ATOM 652 O O . ASN A 1 81 ? 11.084 -14.514 4.648 1.00 96.56 81 ASN A O 1
ATOM 656 N N . PRO A 1 82 ? 9.383 -15.061 3.270 1.00 97.00 82 PRO A N 1
ATOM 657 C CA . PRO A 1 82 ? 8.958 -13.686 3.067 1.00 97.00 82 PRO A CA 1
ATOM 658 C C . PRO A 1 82 ? 8.340 -13.132 4.351 1.00 97.00 82 PRO A C 1
ATOM 660 O O . PRO A 1 82 ? 7.489 -13.754 4.980 1.00 97.00 82 PRO A O 1
ATOM 663 N N . ASN A 1 83 ? 8.714 -11.906 4.710 1.00 96.56 83 ASN A N 1
ATOM 664 C CA . ASN A 1 83 ? 8.153 -11.227 5.883 1.00 96.56 83 ASN A CA 1
ATOM 665 C C . ASN A 1 83 ? 6.851 -10.480 5.568 1.00 96.56 83 ASN A C 1
ATOM 667 O O . ASN A 1 83 ? 6.422 -9.657 6.376 1.00 96.56 83 ASN A O 1
ATOM 671 N N . ILE A 1 84 ? 6.256 -10.719 4.398 1.00 98.12 84 ILE A N 1
ATOM 672 C CA . ILE A 1 84 ? 5.005 -10.098 3.975 1.00 98.12 84 ILE A CA 1
ATOM 673 C C . ILE A 1 84 ? 3.930 -11.143 3.719 1.00 98.12 84 ILE A C 1
ATOM 675 O O . ILE A 1 84 ? 4.223 -12.269 3.329 1.00 98.12 84 ILE A O 1
ATOM 679 N N . GLU A 1 85 ? 2.682 -10.738 3.898 1.00 98.12 85 GLU A N 1
ATOM 680 C CA . GLU A 1 85 ? 1.496 -11.535 3.601 1.00 98.12 85 GLU A CA 1
ATOM 681 C C . GLU A 1 85 ? 0.480 -10.642 2.889 1.00 98.12 85 GLU A C 1
ATOM 683 O O . GLU A 1 85 ? 0.147 -9.565 3.383 1.00 98.12 85 GLU A O 1
ATOM 688 N N . ILE A 1 86 ? -0.019 -11.073 1.731 1.00 98.56 86 ILE A N 1
ATOM 689 C CA . ILE A 1 86 ? -1.133 -10.402 1.054 1.00 98.56 86 ILE A CA 1
ATOM 690 C C . ILE A 1 86 ? -2.423 -10.909 1.695 1.00 98.56 86 ILE A C 1
ATOM 692 O O . ILE A 1 86 ? -2.779 -12.072 1.526 1.00 98.56 86 ILE A O 1
ATOM 696 N N . VAL A 1 87 ? -3.118 -10.043 2.433 1.00 98.25 87 VAL A N 1
ATOM 697 C CA . VAL A 1 87 ? -4.357 -10.404 3.145 1.00 98.25 87 VAL A CA 1
ATOM 698 C C . VAL A 1 87 ? -5.613 -10.176 2.313 1.00 98.25 87 VAL A C 1
ATOM 700 O O . VAL A 1 87 ? -6.657 -10.751 2.614 1.00 98.25 87 VAL A O 1
ATOM 703 N N . ARG A 1 88 ? -5.524 -9.340 1.273 1.00 98.44 88 ARG A N 1
ATOM 704 C CA . ARG A 1 88 ? -6.587 -9.130 0.287 1.00 98.44 88 ARG A CA 1
ATOM 705 C C . ARG A 1 88 ? -6.020 -8.495 -0.982 1.00 98.44 88 ARG A C 1
ATOM 707 O O . ARG A 1 88 ? -5.129 -7.653 -0.888 1.00 98.44 88 ARG A O 1
ATOM 714 N N . ASN A 1 89 ? -6.515 -8.891 -2.151 1.00 97.88 89 ASN A N 1
ATOM 715 C CA . ASN A 1 89 ? -6.122 -8.319 -3.442 1.00 97.88 89 ASN A CA 1
ATOM 716 C C . ASN A 1 89 ? -7.274 -8.450 -4.450 1.00 97.88 89 ASN A C 1
ATOM 718 O O . ASN A 1 89 ? -7.226 -9.298 -5.341 1.00 97.88 89 ASN A O 1
ATOM 722 N N . ASP A 1 90 ? -8.335 -7.674 -4.241 1.00 97.12 90 ASP A N 1
ATOM 723 C CA . ASP A 1 90 ? -9.535 -7.665 -5.078 1.00 97.12 90 ASP A CA 1
ATOM 724 C C . ASP A 1 90 ? -10.097 -6.238 -5.249 1.00 97.12 90 ASP A C 1
ATOM 726 O O . ASP A 1 90 ? -9.563 -5.260 -4.723 1.00 97.12 90 ASP A O 1
ATOM 730 N N . GLU A 1 91 ? -11.196 -6.110 -5.989 1.00 96.38 91 GLU A N 1
ATOM 731 C CA . GLU A 1 91 ? -11.853 -4.840 -6.307 1.00 96.38 91 GLU A CA 1
ATOM 732 C C . GLU A 1 91 ? -12.419 -4.091 -5.093 1.00 96.38 91 GLU A C 1
ATOM 734 O O . GLU A 1 91 ? -12.750 -2.910 -5.203 1.00 96.38 91 GLU A O 1
ATOM 739 N N . ILE A 1 92 ? -12.540 -4.752 -3.941 1.00 98.25 92 ILE A N 1
ATOM 740 C CA . ILE A 1 92 ? -13.077 -4.159 -2.716 1.00 98.25 92 ILE A CA 1
ATOM 741 C C . ILE A 1 92 ? -11.950 -3.523 -1.905 1.00 98.25 92 ILE A C 1
ATOM 743 O O . ILE A 1 92 ? -12.091 -2.383 -1.450 1.00 98.25 92 ILE A O 1
ATOM 747 N N . ALA A 1 93 ? -10.845 -4.245 -1.704 1.00 98.69 93 ALA A N 1
ATOM 748 C CA . ALA A 1 93 ? -9.687 -3.724 -0.991 1.00 98.69 93 ALA A CA 1
ATOM 749 C C . ALA A 1 93 ? -8.394 -4.492 -1.298 1.00 98.69 93 ALA A C 1
ATOM 751 O O . ALA A 1 93 ? -8.387 -5.694 -1.562 1.00 98.69 93 ALA A O 1
ATOM 752 N N . HIS A 1 94 ? -7.270 -3.790 -1.171 1.00 98.88 94 HIS A N 1
ATOM 753 C CA . HIS A 1 94 ? -5.933 -4.377 -1.196 1.00 98.88 94 HIS A CA 1
ATOM 754 C C . HIS A 1 94 ? -5.294 -4.241 0.178 1.00 98.88 94 HIS A C 1
ATOM 756 O O . HIS A 1 94 ? -5.205 -3.127 0.690 1.00 98.88 94 HIS A O 1
ATOM 762 N N . GLY A 1 95 ? -4.804 -5.337 0.754 1.00 98.81 95 GLY A N 1
ATOM 763 C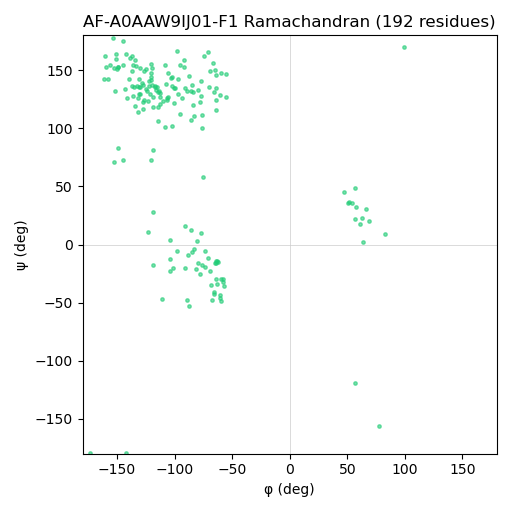 CA . GLY A 1 95 ? -4.147 -5.313 2.054 1.00 98.81 95 GLY A CA 1
ATOM 764 C C . GLY A 1 95 ? -2.921 -6.203 2.131 1.00 98.81 95 GLY A C 1
ATOM 765 O O . GLY A 1 95 ? -2.897 -7.311 1.590 1.00 98.81 95 GLY A O 1
ATOM 766 N N . VAL A 1 96 ? -1.910 -5.718 2.848 1.00 98.88 96 VAL A N 1
ATOM 767 C CA . VAL A 1 96 ? -0.635 -6.405 3.066 1.00 98.88 96 VAL A CA 1
ATOM 768 C C . VAL A 1 96 ? -0.213 -6.262 4.524 1.00 98.88 96 VAL A C 1
ATOM 770 O O . VAL A 1 96 ? -0.268 -5.173 5.095 1.00 98.88 96 VAL A O 1
ATOM 773 N N . LYS A 1 97 ? 0.263 -7.356 5.116 1.00 98.62 97 LYS A N 1
ATOM 774 C CA . LYS A 1 97 ? 0.933 -7.374 6.417 1.00 98.62 97 LYS A CA 1
ATOM 775 C C . LYS A 1 97 ? 2.434 -7.499 6.236 1.00 98.62 97 LYS A C 1
ATOM 777 O O . LYS A 1 97 ? 2.886 -8.241 5.373 1.00 98.62 97 LYS A O 1
ATOM 782 N N . HIS A 1 98 ? 3.197 -6.828 7.087 1.00 98.56 98 HIS A N 1
ATOM 783 C CA . HIS A 1 98 ? 4.612 -7.074 7.305 1.00 98.56 98 HIS A CA 1
ATOM 784 C C . HIS A 1 98 ? 4.795 -7.731 8.677 1.00 98.56 98 HIS A C 1
ATOM 786 O O . HIS A 1 98 ? 4.794 -7.056 9.708 1.00 98.56 98 HIS A O 1
ATOM 792 N N . ILE A 1 99 ? 4.981 -9.050 8.684 1.00 97.00 99 ILE A N 1
ATOM 793 C CA . ILE A 1 99 ? 4.918 -9.917 9.868 1.00 97.00 99 ILE A CA 1
ATOM 794 C C . ILE A 1 99 ? 5.949 -9.493 10.917 1.00 97.00 99 ILE A C 1
ATOM 796 O O . ILE A 1 99 ? 5.613 -9.287 12.073 1.00 97.00 99 ILE A O 1
ATOM 800 N N . THR A 1 100 ? 7.207 -9.285 10.521 1.00 96.69 100 THR A N 1
ATOM 801 C CA . THR A 1 100 ? 8.279 -8.977 11.487 1.00 96.69 100 THR A CA 1
ATOM 802 C C . THR A 1 100 ? 8.262 -7.542 12.010 1.00 96.69 100 THR A C 1
ATOM 804 O O . THR A 1 100 ? 8.870 -7.269 13.040 1.00 96.69 100 THR A O 1
ATOM 807 N N . LEU A 1 101 ? 7.572 -6.627 11.322 1.00 97.94 101 LEU A N 1
ATOM 808 C CA . LEU A 1 101 ? 7.418 -5.237 11.764 1.00 97.94 101 LEU A CA 1
ATOM 809 C C . LEU A 1 101 ? 6.078 -5.012 12.472 1.00 97.94 101 LEU A C 1
ATOM 811 O O . LEU A 1 101 ? 5.852 -3.912 12.969 1.00 97.94 101 LEU A O 1
ATOM 815 N N . ASN A 1 102 ? 5.207 -6.029 12.503 1.00 97.94 102 ASN A N 1
ATOM 816 C CA . ASN A 1 102 ? 3.824 -5.947 12.965 1.00 97.94 102 ASN A CA 1
ATOM 817 C C . ASN A 1 102 ? 3.075 -4.744 12.368 1.00 97.94 102 ASN A C 1
ATOM 819 O O . ASN A 1 102 ? 2.401 -3.997 13.079 1.00 97.94 102 ASN A O 1
ATOM 823 N N . ILE A 1 103 ? 3.242 -4.544 11.057 1.00 98.69 103 ILE A N 1
ATOM 824 C CA . ILE A 1 103 ? 2.545 -3.509 10.287 1.00 98.69 103 ILE A CA 1
ATOM 825 C C . ILE A 1 103 ? 1.497 -4.182 9.412 1.00 98.69 103 ILE A C 1
ATOM 827 O O . ILE A 1 103 ? 1.778 -5.197 8.781 1.00 98.69 103 ILE A O 1
ATOM 831 N N . GLU A 1 104 ? 0.313 -3.599 9.323 1.00 98.81 104 GLU A N 1
ATOM 832 C CA . GLU A 1 104 ? -0.704 -3.977 8.347 1.00 98.81 104 GLU A CA 1
ATOM 833 C C . GLU A 1 104 ? -1.214 -2.720 7.651 1.00 98.81 104 GLU A C 1
ATOM 835 O O . GLU A 1 104 ? -1.546 -1.738 8.306 1.00 98.81 104 GLU A O 1
ATOM 840 N N . GLY A 1 105 ? -1.242 -2.734 6.322 1.00 98.88 105 GLY A N 1
ATOM 841 C CA . GLY A 1 105 ? -1.788 -1.654 5.509 1.00 98.88 105 GLY A CA 1
ATOM 842 C C . GLY A 1 105 ? -2.926 -2.165 4.641 1.00 98.88 105 GLY A C 1
ATOM 843 O O . GLY A 1 105 ? -2.837 -3.274 4.113 1.00 98.88 105 GLY A O 1
ATOM 844 N N . ALA A 1 106 ? -3.975 -1.364 4.476 1.00 98.94 106 ALA A N 1
ATOM 845 C CA . ALA A 1 106 ? -5.101 -1.674 3.609 1.00 98.94 106 ALA A CA 1
ATOM 846 C C . ALA A 1 106 ? -5.636 -0.422 2.900 1.00 98.94 106 ALA A C 1
ATOM 848 O O . ALA A 1 106 ? -5.885 0.603 3.532 1.00 98.94 106 ALA A O 1
ATOM 849 N N . ASN A 1 107 ? -5.865 -0.541 1.593 1.00 98.94 107 ASN A N 1
ATOM 850 C CA . ASN A 1 107 ? -6.579 0.434 0.777 1.00 98.94 107 ASN A CA 1
ATOM 851 C C . ASN A 1 107 ? -7.957 -0.122 0.426 1.00 98.94 107 ASN A C 1
ATOM 853 O O . ASN A 1 107 ? -8.051 -1.215 -0.130 1.00 98.94 107 ASN A O 1
ATOM 857 N N . PHE A 1 108 ? -9.007 0.635 0.729 1.00 98.81 108 PHE A N 1
ATOM 858 C CA . PHE A 1 108 ? -10.402 0.289 0.475 1.00 98.81 108 PHE A CA 1
ATOM 859 C C . PHE A 1 108 ? -10.932 1.110 -0.699 1.00 98.81 108 PHE A C 1
ATOM 861 O O . PHE A 1 108 ? -10.834 2.338 -0.700 1.00 98.81 108 PHE A O 1
ATOM 868 N N . TRP A 1 109 ? -11.498 0.433 -1.696 1.00 98.38 109 TRP A N 1
ATOM 869 C CA . TRP A 1 109 ? -11.858 1.031 -2.986 1.00 98.38 109 TRP A CA 1
ATOM 870 C C . TRP A 1 109 ? -13.342 1.359 -3.125 1.00 98.38 109 TRP A C 1
ATOM 872 O O . TRP A 1 109 ? -13.723 2.192 -3.954 1.00 98.38 109 TRP A O 1
ATOM 882 N N . VAL A 1 110 ? -14.183 0.724 -2.313 1.00 97.62 110 VAL A N 1
ATOM 883 C CA . VAL A 1 110 ? -15.639 0.854 -2.374 1.00 97.62 110 VAL A CA 1
ATOM 884 C C . VAL A 1 110 ? -16.207 1.275 -1.026 1.00 97.62 110 VAL A C 1
ATOM 886 O O . VAL A 1 110 ? -15.647 0.980 0.030 1.00 97.62 110 VAL A O 1
ATOM 889 N N . ASP A 1 111 ? -17.336 1.976 -1.077 1.00 96.56 111 ASP A N 1
ATOM 890 C CA . ASP A 1 111 ? -18.076 2.354 0.120 1.00 96.56 111 ASP A CA 1
ATOM 891 C C . ASP A 1 111 ? -18.824 1.151 0.715 1.00 96.56 111 ASP A C 1
ATOM 893 O O . ASP A 1 111 ? -19.050 0.134 0.053 1.00 96.56 111 ASP A O 1
ATOM 897 N N . GLY A 1 112 ? -19.221 1.269 1.980 1.00 95.69 112 GLY A N 1
ATOM 898 C CA . GLY A 1 112 ? -19.820 0.180 2.746 1.00 95.69 112 GLY A CA 1
ATOM 899 C C . GLY A 1 112 ? -18.812 -0.511 3.660 1.00 95.69 112 GLY A C 1
ATOM 900 O O . GLY A 1 112 ? -17.611 -0.258 3.608 1.00 95.69 112 GLY A O 1
ATOM 901 N N . LYS A 1 113 ? -19.319 -1.372 4.547 1.00 97.81 113 LYS A N 1
ATOM 902 C CA . LYS A 1 113 ? -18.509 -2.055 5.561 1.00 97.81 113 LYS A CA 1
ATOM 903 C C . LYS A 1 113 ? -17.712 -3.200 4.933 1.00 97.81 113 LYS A C 1
ATOM 905 O O . LYS A 1 113 ? -18.251 -4.283 4.722 1.00 97.81 113 LYS A O 1
ATOM 910 N N . ASN A 1 114 ? -16.433 -2.956 4.672 1.00 98.56 114 ASN A N 1
ATOM 911 C CA . ASN A 1 114 ? -15.524 -3.881 4.002 1.00 98.56 114 ASN A CA 1
ATOM 912 C C . ASN A 1 114 ? -14.316 -4.192 4.886 1.00 98.56 114 ASN A C 1
ATOM 914 O O . ASN A 1 114 ? -13.781 -3.296 5.531 1.00 98.56 114 ASN A O 1
ATOM 918 N N . THR A 1 115 ? -13.865 -5.448 4.889 1.00 98.69 115 THR A N 1
ATOM 919 C CA . THR A 1 115 ? -12.756 -5.925 5.735 1.00 98.69 115 THR A CA 1
ATOM 920 C C . THR A 1 115 ? -11.576 -6.395 4.890 1.00 98.69 115 THR A C 1
ATOM 922 O O . THR A 1 115 ? -11.757 -7.138 3.929 1.00 98.69 115 THR A O 1
ATOM 925 N N . SER A 1 116 ? -10.361 -6.008 5.261 1.00 98.69 116 SER A N 1
ATOM 926 C CA . SER A 1 116 ? -9.107 -6.523 4.717 1.00 98.69 116 SER A CA 1
ATOM 927 C C . SER A 1 116 ? -8.187 -6.867 5.883 1.00 98.69 116 SER A C 1
ATOM 929 O O . SER A 1 116 ? -7.791 -5.980 6.635 1.00 98.69 116 SER A O 1
AT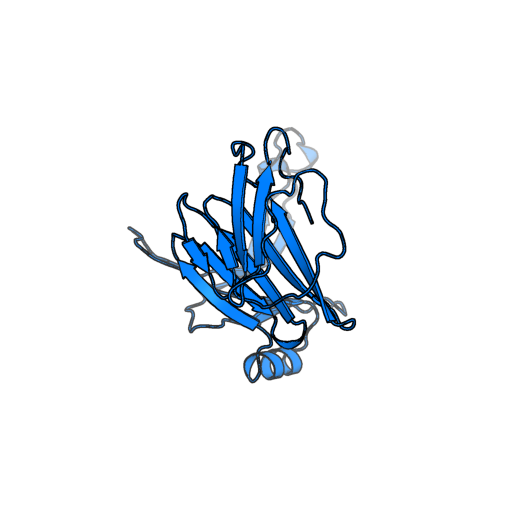OM 931 N N . GLY A 1 117 ? -7.888 -8.158 6.051 1.00 98.31 117 GLY A N 1
ATOM 932 C CA . GLY A 1 117 ? -7.154 -8.663 7.210 1.00 98.31 117 GLY A CA 1
ATOM 933 C C . GLY A 1 117 ? -7.833 -8.292 8.534 1.00 98.31 117 GLY A C 1
ATOM 934 O O . GLY A 1 117 ? -8.962 -8.713 8.779 1.00 98.31 117 GLY A O 1
ATOM 935 N N . SER A 1 118 ? -7.149 -7.546 9.405 1.00 98.44 118 SER A N 1
ATOM 936 C CA . SER A 1 118 ? -7.702 -7.101 10.694 1.00 98.44 118 SER A CA 1
ATOM 937 C C . SER A 1 118 ? -8.464 -5.775 10.624 1.00 98.44 118 SER A C 1
ATOM 939 O O . SER A 1 118 ? -9.131 -5.414 11.595 1.00 98.44 118 SER A O 1
ATOM 941 N N . ILE A 1 119 ? -8.400 -5.065 9.495 1.00 98.88 119 ILE A N 1
ATOM 942 C CA . ILE A 1 119 ? -8.942 -3.714 9.331 1.00 98.88 119 ILE A CA 1
ATOM 943 C C . ILE A 1 119 ? -10.288 -3.780 8.610 1.00 98.88 119 ILE A C 1
ATOM 945 O O . ILE A 1 119 ? -10.435 -4.452 7.593 1.00 98.88 119 ILE A O 1
ATOM 949 N N . THR A 1 120 ? -11.275 -3.048 9.108 1.00 98.88 120 THR A N 1
ATOM 950 C CA . THR A 1 120 ? -12.569 -2.830 8.460 1.00 98.88 120 THR A CA 1
ATOM 951 C C . THR A 1 120 ? -12.808 -1.337 8.295 1.00 98.88 120 THR A C 1
ATOM 953 O O . THR A 1 120 ? -12.647 -0.587 9.252 1.00 98.88 120 THR A O 1
ATOM 956 N N . SER A 1 121 ? -13.222 -0.917 7.103 1.00 98.69 121 SER A N 1
ATOM 957 C CA . SER A 1 121 ? -13.604 0.464 6.798 1.00 98.69 121 SER A CA 1
ATOM 958 C C . SER A 1 121 ? -15.050 0.511 6.320 1.00 98.69 121 SER A C 1
ATOM 960 O O . SER A 1 121 ? -15.502 -0.406 5.634 1.00 98.69 121 SER A O 1
ATOM 962 N N . SER A 1 122 ? -15.784 1.570 6.669 1.00 98.44 122 SER A N 1
ATOM 963 C CA . SER A 1 122 ? -17.127 1.839 6.137 1.00 98.44 122 SER A CA 1
ATOM 964 C C . SER A 1 122 ? -17.122 2.588 4.797 1.00 98.44 122 SER A C 1
ATOM 966 O O . SER A 1 122 ? -18.190 2.826 4.230 1.00 98.44 122 SER A O 1
ATOM 968 N N . GLY A 1 123 ? -15.951 3.025 4.331 1.00 96.75 123 GLY A N 1
ATOM 969 C CA . GLY A 1 123 ? -15.786 3.878 3.156 1.00 96.75 123 GLY A CA 1
ATOM 970 C C . GLY A 1 123 ? -14.428 3.707 2.479 1.00 96.75 123 GLY A C 1
ATOM 971 O O . GLY A 1 123 ? -13.559 2.972 2.958 1.00 96.75 123 GLY A O 1
ATOM 972 N N . LYS A 1 124 ? -14.229 4.427 1.376 1.00 98.44 124 LYS A N 1
ATOM 973 C CA . LYS A 1 124 ? -12.942 4.475 0.667 1.00 98.44 124 LYS A CA 1
ATOM 974 C C . LYS A 1 124 ? -11.865 5.102 1.542 1.00 98.44 124 LYS A C 1
ATOM 976 O O . LYS A 1 124 ? -11.967 6.278 1.870 1.00 98.44 124 LYS A O 1
ATOM 981 N N . ALA A 1 125 ? -10.846 4.333 1.902 1.00 98.56 125 ALA A N 1
ATOM 982 C CA . ALA A 1 125 ? -9.837 4.732 2.879 1.00 98.56 125 ALA A CA 1
ATOM 983 C C . ALA A 1 125 ? -8.460 4.181 2.512 1.00 98.56 125 ALA A C 1
ATOM 985 O O . ALA A 1 125 ? -8.361 3.116 1.902 1.00 98.56 125 ALA A O 1
ATOM 986 N N . SER A 1 126 ? -7.410 4.852 2.974 1.00 98.81 126 SER A N 1
ATOM 987 C CA . SER A 1 126 ? -6.092 4.243 3.1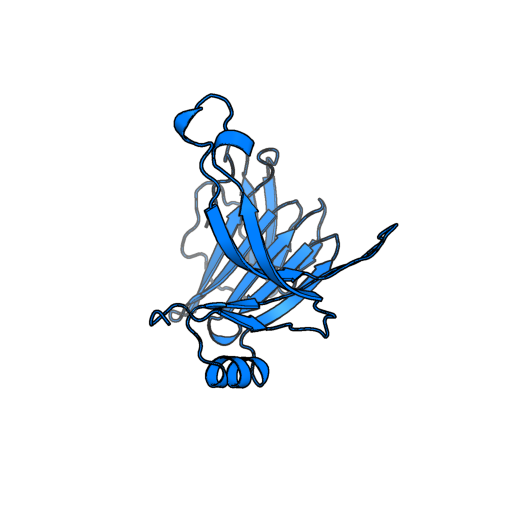63 1.00 98.81 126 SER A CA 1
ATOM 988 C C . SER A 1 126 ? -5.842 4.134 4.662 1.00 98.81 126 SER A C 1
ATOM 990 O O . SER A 1 126 ? -5.905 5.139 5.368 1.00 98.81 126 SER A O 1
ATOM 992 N N . VAL A 1 127 ? -5.571 2.926 5.151 1.00 98.88 127 VAL A N 1
ATOM 993 C CA . VAL A 1 127 ? -5.369 2.646 6.578 1.00 98.88 127 VAL A CA 1
ATOM 994 C C . VAL A 1 127 ? -4.050 1.917 6.784 1.00 98.88 127 VAL A C 1
ATOM 996 O O . VAL A 1 127 ? -3.736 0.977 6.055 1.00 98.88 127 VAL A O 1
ATOM 999 N N . MET A 1 128 ? -3.294 2.310 7.805 1.00 98.88 128 MET A N 1
ATOM 1000 C CA . MET A 1 128 ? -2.112 1.589 8.270 1.00 98.88 128 MET A CA 1
ATOM 1001 C C . MET A 1 128 ? -2.169 1.412 9.783 1.00 98.88 128 MET A C 1
ATOM 1003 O O . MET A 1 128 ? -2.462 2.357 10.506 1.00 98.88 128 MET A O 1
ATOM 1007 N N . ILE A 1 129 ? -1.861 0.214 10.269 1.00 98.81 129 ILE A N 1
ATOM 1008 C CA . ILE A 1 129 ? -1.713 -0.071 11.695 1.00 98.81 129 ILE A CA 1
ATOM 1009 C C . ILE A 1 129 ? -0.314 -0.589 11.995 1.00 98.81 129 ILE A C 1
ATOM 1011 O O . ILE A 1 129 ? 0.292 -1.276 11.170 1.00 98.81 129 ILE A O 1
ATOM 1015 N N . LYS A 1 130 ? 0.188 -0.279 13.189 1.00 98.62 130 LYS A N 1
ATOM 1016 C CA . LYS A 1 130 ? 1.477 -0.762 13.682 1.00 98.62 130 LYS A CA 1
ATOM 1017 C C . LYS A 1 130 ? 1.406 -1.088 15.163 1.00 98.62 130 LYS A C 1
ATOM 1019 O O . LYS A 1 130 ? 1.071 -0.224 15.972 1.00 98.62 130 LYS A O 1
ATOM 1024 N N . GLU A 1 131 ? 1.787 -2.307 15.519 1.00 98.06 131 GLU A N 1
ATOM 1025 C CA . GLU A 1 131 ? 2.042 -2.668 16.915 1.00 98.06 131 GLU A CA 1
ATOM 1026 C C . GLU A 1 131 ? 3.467 -2.272 17.296 1.00 98.06 131 GLU A C 1
ATOM 1028 O O . GLU A 1 131 ? 4.447 -2.719 16.695 1.00 98.06 131 GLU A O 1
ATOM 1033 N N . ASN A 1 132 ? 3.582 -1.407 18.295 1.00 98.06 132 ASN A N 1
ATOM 1034 C CA . ASN A 1 132 ? 4.853 -0.890 18.772 1.00 98.06 132 ASN A CA 1
ATOM 1035 C C . ASN A 1 132 ? 5.412 -1.757 19.909 1.00 98.06 132 ASN A C 1
ATOM 1037 O O . ASN A 1 132 ? 4.689 -2.464 20.611 1.00 98.06 132 ASN A O 1
ATOM 1041 N N . ALA A 1 133 ? 6.724 -1.662 20.131 1.00 96.44 133 ALA A N 1
ATOM 1042 C CA . ALA A 1 133 ? 7.418 -2.425 21.171 1.00 96.44 133 ALA A CA 1
ATOM 1043 C C . ALA A 1 133 ? 6.995 -2.053 22.609 1.00 96.44 133 ALA A C 1
ATOM 1045 O O . ALA A 1 133 ? 7.272 -2.803 23.541 1.00 96.44 133 ALA A O 1
ATOM 1046 N N . ASP A 1 134 ? 6.330 -0.911 22.800 1.00 96.56 134 ASP A N 1
ATOM 1047 C CA . ASP A 1 134 ? 5.822 -0.424 24.088 1.00 96.56 134 ASP A CA 1
ATOM 1048 C C . ASP A 1 134 ? 4.378 -0.873 24.388 1.00 96.56 134 ASP A C 1
ATOM 1050 O O . ASP A 1 134 ? 3.728 -0.328 25.280 1.00 96.56 134 ASP A O 1
ATOM 1054 N N . ASN A 1 135 ? 3.881 -1.885 23.665 1.00 95.38 135 ASN A N 1
ATOM 1055 C CA . ASN A 1 135 ? 2.511 -2.403 23.739 1.00 95.38 135 ASN A CA 1
ATOM 1056 C C . ASN A 1 135 ? 1.426 -1.390 23.334 1.00 95.38 135 ASN A C 1
ATOM 1058 O O . ASN A 1 135 ? 0.266 -1.536 23.728 1.00 95.38 135 ASN A O 1
ATOM 1062 N N . THR A 1 136 ? 1.773 -0.374 22.540 1.00 97.88 136 THR A N 1
ATOM 1063 C CA . THR A 1 136 ? 0.785 0.494 21.888 1.00 97.88 136 THR A CA 1
ATOM 1064 C C . THR A 1 136 ? 0.472 0.032 20.466 1.00 97.88 136 THR A C 1
ATOM 1066 O O . THR A 1 136 ? 1.288 -0.610 19.803 1.00 97.88 136 THR A O 1
ATOM 1069 N N . LEU A 1 137 ? -0.726 0.373 19.991 1.00 98.31 137 LEU A N 1
ATOM 1070 C CA . LEU A 1 137 ? -1.140 0.213 18.600 1.00 98.31 137 LEU A CA 1
ATOM 1071 C C . LEU A 1 137 ? -1.356 1.607 18.007 1.00 98.31 137 LEU A C 1
ATOM 1073 O O . LEU A 1 137 ? -2.218 2.342 18.485 1.00 98.31 137 LEU A O 1
ATOM 1077 N N . THR A 1 138 ? -0.592 1.953 16.975 1.00 98.62 138 THR A N 1
ATOM 1078 C CA . THR A 1 138 ? -0.827 3.158 16.167 1.00 98.62 138 THR A CA 1
ATOM 1079 C C . THR A 1 138 ? -1.729 2.790 14.998 1.00 98.62 138 THR A C 1
ATOM 1081 O O . THR A 1 138 ? -1.500 1.764 14.356 1.00 98.62 138 THR A O 1
ATOM 1084 N N . ILE A 1 139 ? -2.742 3.611 14.723 1.00 98.81 139 ILE A N 1
ATOM 1085 C CA . ILE A 1 139 ? -3.660 3.453 13.594 1.00 98.81 139 ILE A CA 1
ATOM 1086 C C . ILE A 1 139 ? -3.673 4.787 12.853 1.00 98.81 139 ILE A C 1
ATOM 1088 O O . ILE A 1 139 ? -3.987 5.794 13.461 1.00 98.81 139 ILE A O 1
ATOM 1092 N N . SER A 1 140 ? -3.334 4.786 11.568 1.00 98.75 140 SER A N 1
ATOM 1093 C CA . SER A 1 140 ? -3.343 5.967 10.705 1.00 98.75 140 SER A CA 1
ATOM 1094 C C . SER A 1 140 ? -4.362 5.775 9.593 1.00 98.75 140 SER A C 1
ATOM 1096 O O . SER A 1 140 ? -4.407 4.706 8.977 1.00 98.75 140 SER A O 1
ATOM 1098 N N . VAL A 1 141 ? -5.196 6.784 9.352 1.00 98.75 141 VAL A N 1
ATOM 1099 C CA . VAL A 1 141 ? -6.317 6.722 8.404 1.00 98.75 141 VAL A CA 1
ATOM 1100 C C . VAL A 1 141 ? -6.340 7.983 7.554 1.00 98.75 141 VAL A C 1
ATOM 1102 O O . VAL A 1 141 ? -6.243 9.086 8.084 1.00 98.75 141 VAL A O 1
ATOM 1105 N N . SER A 1 142 ? -6.535 7.840 6.247 1.00 98.50 142 SER A N 1
ATO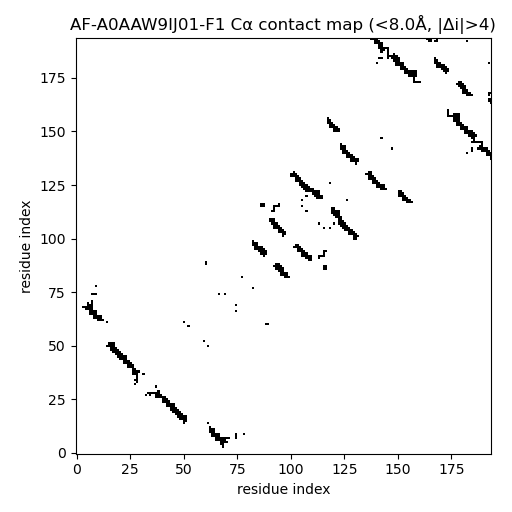M 1106 C CA . SER A 1 142 ? -6.811 8.962 5.349 1.00 98.50 142 SER A CA 1
ATOM 1107 C C . SER A 1 142 ? -7.956 8.659 4.388 1.00 98.50 142 SER A C 1
ATOM 1109 O O . SER A 1 142 ? -8.268 7.497 4.110 1.00 98.50 142 SER A O 1
ATOM 1111 N N . ASP A 1 143 ? -8.555 9.726 3.857 1.00 98.12 143 ASP A N 1
ATOM 1112 C CA . ASP A 1 143 ? -9.421 9.684 2.679 1.00 98.12 143 ASP A CA 1
ATOM 1113 C C . ASP A 1 143 ? -8.646 10.195 1.450 1.00 98.12 143 ASP A C 1
ATOM 1115 O O . ASP A 1 143 ? -8.510 11.410 1.261 1.00 98.12 143 ASP A O 1
ATOM 1119 N N . PRO A 1 144 ? -8.159 9.297 0.575 1.00 97.69 144 PRO A N 1
ATOM 1120 C CA . PRO A 1 144 ? -7.456 9.692 -0.641 1.00 97.69 144 PRO A CA 1
ATOM 1121 C C . PRO A 1 144 ? -8.364 10.316 -1.708 1.00 97.69 144 PRO A C 1
ATOM 1123 O O . PRO A 1 144 ? -7.859 10.836 -2.700 1.00 97.69 144 PRO A O 1
ATOM 1126 N N . THR A 1 145 ? -9.692 10.237 -1.563 1.00 96.94 145 THR A N 1
ATOM 1127 C CA . THR A 1 145 ? -10.634 10.755 -2.568 1.00 96.94 145 THR A CA 1
ATOM 1128 C C . THR A 1 145 ? -10.855 12.259 -2.457 1.00 96.94 145 THR A C 1
ATOM 1130 O O . THR A 1 145 ? -11.289 12.879 -3.427 1.00 96.94 145 THR A O 1
ATOM 1133 N N . PHE A 1 146 ? -10.558 12.839 -1.289 1.00 96.19 146 PHE A N 1
ATOM 1134 C CA . PHE A 1 146 ? -10.825 14.236 -0.923 1.00 96.19 146 PHE A CA 1
ATOM 1135 C C . PHE A 1 146 ? -12.321 14.602 -0.946 1.00 96.19 146 PHE A C 1
ATOM 1137 O O . PHE A 1 146 ? -12.671 15.781 -1.016 1.00 96.19 146 PHE A O 1
ATOM 1144 N N . GLN A 1 147 ? -13.204 13.603 -0.932 1.00 93.62 147 GLN A N 1
ATOM 1145 C CA . GLN A 1 147 ? -14.656 13.759 -1.075 1.00 93.62 147 GLN A CA 1
ATOM 1146 C C . GLN A 1 147 ? -15.424 13.270 0.155 1.00 93.62 147 GLN A C 1
ATOM 1148 O O . GLN A 1 147 ? -16.597 13.614 0.325 1.00 93.62 147 GLN A O 1
ATOM 1153 N N . GLY A 1 148 ? -14.786 12.462 0.998 1.00 87.81 148 GLY A N 1
ATOM 1154 C CA . GLY A 1 148 ? -15.344 11.946 2.230 1.00 87.81 148 GLY A CA 1
ATOM 1155 C C . GLY A 1 148 ? -15.616 13.052 3.243 1.00 87.81 148 GLY A C 1
ATOM 1156 O O . GLY A 1 148 ? -14.959 14.092 3.285 1.00 87.81 148 GLY A O 1
ATOM 1157 N N . LYS A 1 149 ? -16.633 12.809 4.068 1.00 93.25 149 LYS A N 1
ATOM 1158 C CA . LYS A 1 149 ? -16.951 13.651 5.226 1.00 93.25 149 LYS A CA 1
ATOM 1159 C C . LYS A 1 149 ? -16.669 12.928 6.527 1.00 93.25 149 LYS A C 1
ATOM 1161 O O . LYS A 1 149 ? -16.093 13.497 7.441 1.00 93.25 149 LYS A O 1
ATOM 1166 N N . ASN A 1 150 ? -17.114 11.681 6.618 1.00 95.69 150 ASN A N 1
ATOM 1167 C CA . ASN A 1 150 ? -16.912 10.844 7.785 1.00 95.69 150 ASN A CA 1
ATOM 1168 C C . ASN A 1 150 ? -16.841 9.376 7.357 1.00 95.69 150 ASN A C 1
ATOM 1170 O O . ASN A 1 150 ? -17.460 8.987 6.362 1.00 95.69 150 ASN A O 1
ATOM 1174 N N . MET A 1 151 ? -16.114 8.575 8.121 1.00 97.00 151 MET A N 1
ATOM 1175 C CA . MET A 1 151 ? -16.030 7.127 7.980 1.00 97.00 151 MET A CA 1
ATOM 1176 C C . MET A 1 151 ? -15.782 6.469 9.330 1.00 97.00 151 MET A C 1
ATOM 1178 O O . MET A 1 151 ? -15.148 7.058 10.200 1.00 97.00 151 MET A O 1
ATOM 1182 N N . SER A 1 152 ? -16.232 5.229 9.466 1.00 98.44 152 SER A N 1
ATOM 1183 C CA . SER A 1 152 ? -15.958 4.392 10.627 1.00 98.44 152 SER A CA 1
ATOM 1184 C C . SER A 1 152 ? -14.877 3.375 10.291 1.00 98.44 152 SER A C 1
ATOM 1186 O O . SER A 1 152 ? -14.932 2.717 9.246 1.00 98.44 152 SER A O 1
ATOM 1188 N N . ILE A 1 153 ? -13.933 3.208 11.210 1.00 98.75 153 ILE A N 1
ATOM 1189 C CA . ILE A 1 153 ? -12.876 2.202 11.153 1.00 98.75 153 ILE A CA 1
ATOM 1190 C C . ILE A 1 153 ? -13.070 1.225 12.309 1.00 98.75 153 ILE A C 1
ATOM 1192 O O . ILE A 1 153 ? -13.316 1.635 13.441 1.00 98.75 153 ILE A O 1
ATOM 1196 N N . GLU A 1 154 ? -12.939 -0.073 12.033 1.00 98.75 154 GLU A N 1
ATOM 1197 C CA . GLU A 1 154 ? -12.820 -1.115 13.055 1.00 98.75 154 GLU A CA 1
ATOM 1198 C C . GLU A 1 154 ? -11.519 -1.897 12.851 1.00 98.75 154 GLU A C 1
ATOM 1200 O O . GLU A 1 154 ? -11.192 -2.296 11.736 1.00 98.75 154 GLU A O 1
ATOM 1205 N N . VAL A 1 155 ? -10.801 -2.181 13.932 1.00 98.69 155 VAL A N 1
ATOM 1206 C CA . VAL A 1 155 ? -9.638 -3.070 13.950 1.00 98.69 155 VAL A CA 1
ATOM 1207 C C . VAL A 1 155 ? -9.942 -4.241 14.875 1.00 98.69 155 VAL A C 1
ATOM 1209 O O . VAL A 1 155 ? -10.307 -4.048 16.037 1.00 98.69 155 VAL A O 1
ATOM 1212 N N . ALA A 1 156 ? -9.785 -5.467 14.374 1.00 98.25 156 ALA A N 1
ATOM 1213 C CA . ALA A 1 156 ? -9.995 -6.716 15.110 1.00 98.25 156 ALA A CA 1
ATOM 1214 C C . ALA A 1 156 ? -8.839 -7.010 16.088 1.00 98.25 156 ALA A C 1
ATOM 1216 O O . ALA A 1 156 ? -8.153 -8.029 15.993 1.00 98.25 156 ALA A O 1
ATOM 1217 N N . LYS A 1 157 ? -8.604 -6.078 17.016 1.00 96.50 157 LYS A N 1
ATOM 1218 C CA . LYS A 1 157 ? -7.633 -6.163 18.108 1.00 96.50 157 LYS A CA 1
ATOM 1219 C C . LYS A 1 157 ? -8.252 -5.633 19.396 1.00 96.50 157 LYS A C 1
ATOM 1221 O O . LYS A 1 157 ? -9.079 -4.728 19.380 1.00 96.50 157 LYS A O 1
ATOM 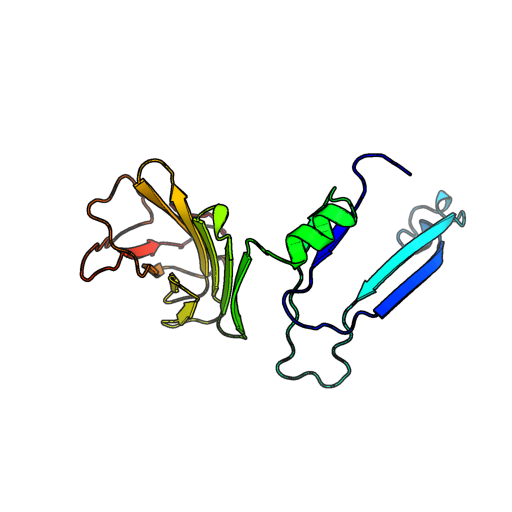1226 N N . SER A 1 158 ? -7.809 -6.181 20.522 1.00 96.50 158 SER A N 1
ATOM 1227 C CA . SER A 1 158 ? -8.192 -5.685 21.845 1.00 96.50 158 SER A CA 1
ATOM 1228 C C . SER A 1 158 ? -7.280 -4.537 22.267 1.00 96.50 158 SER A C 1
ATOM 1230 O O . SER A 1 158 ? -6.063 -4.642 22.141 1.00 96.50 158 SER A O 1
ATOM 1232 N N . ALA A 1 159 ? -7.857 -3.485 22.839 1.00 96.94 159 ALA A N 1
ATOM 1233 C CA . ALA A 1 159 ? -7.123 -2.445 23.550 1.00 96.94 159 ALA A CA 1
ATOM 1234 C C . ALA A 1 159 ? -7.853 -2.102 24.847 1.00 96.94 159 ALA A C 1
ATOM 1236 O O . ALA A 1 159 ? -9.060 -2.290 24.969 1.00 96.94 159 ALA A O 1
ATOM 1237 N N . THR A 1 160 ? -7.117 -1.603 25.833 1.00 96.38 160 THR A N 1
ATOM 1238 C CA . THR A 1 160 ? -7.673 -1.282 27.156 1.00 96.38 160 THR A CA 1
ATOM 1239 C C . THR A 1 160 ? -7.876 0.212 27.362 1.00 96.38 160 THR A C 1
ATOM 1241 O O . THR A 1 160 ? -8.668 0.614 28.213 1.00 96.38 160 THR A O 1
ATOM 1244 N N . LYS A 1 161 ? -7.154 1.048 26.609 1.00 97.19 161 LYS A N 1
ATOM 1245 C CA . LYS A 1 161 ? -7.143 2.496 26.793 1.00 97.19 161 LYS A CA 1
ATOM 1246 C C . LYS A 1 161 ? -6.705 3.217 25.517 1.00 97.19 161 LYS A C 1
ATOM 1248 O O . LYS A 1 161 ? -5.769 2.781 24.854 1.00 97.19 161 LYS A O 1
ATOM 1253 N N . LEU A 1 162 ? -7.331 4.361 25.242 1.00 98.00 162 LEU A N 1
ATOM 1254 C CA . LEU A 1 162 ? -6.856 5.335 24.259 1.00 98.00 162 LEU A CA 1
ATOM 1255 C C . LEU A 1 162 ? -5.689 6.151 24.838 1.00 98.00 162 LEU A C 1
ATOM 1257 O O . LEU A 1 162 ? -5.811 6.724 25.925 1.00 98.00 162 LEU A O 1
ATOM 1261 N N . VAL A 1 163 ? -4.567 6.211 24.118 1.00 98.06 163 VAL A N 1
ATOM 1262 C CA . VAL A 1 163 ? -3.383 6.989 24.525 1.00 98.06 163 VAL A CA 1
ATOM 1263 C C . VAL A 1 163 ? -3.480 8.432 24.030 1.00 98.06 163 VAL A C 1
ATOM 1265 O O . VAL A 1 163 ? -3.365 9.363 24.825 1.00 98.06 163 VAL A O 1
ATOM 1268 N N . LYS A 1 164 ? -3.706 8.607 22.727 1.00 98.06 164 LYS A N 1
ATOM 1269 C CA . LYS A 1 164 ? -3.857 9.885 22.027 1.00 98.06 164 LYS A CA 1
ATOM 1270 C C . LYS A 1 164 ? -4.667 9.639 20.749 1.00 98.06 164 LYS A C 1
ATOM 1272 O O . LYS A 1 164 ? -4.657 8.514 20.262 1.00 98.06 164 LYS A O 1
ATOM 1277 N N . ALA A 1 165 ? -5.350 10.671 20.268 1.00 98.50 165 ALA A N 1
ATOM 1278 C CA . ALA A 1 165 ? -5.949 10.728 18.941 1.00 98.50 165 ALA A CA 1
ATOM 1279 C C . ALA A 1 165 ? -5.963 12.184 18.444 1.00 98.50 165 ALA A C 1
ATOM 1281 O O . ALA A 1 165 ? -6.006 13.112 19.264 1.00 98.50 165 ALA A O 1
ATOM 1282 N N . ASP A 1 166 ? -5.939 12.384 17.132 1.00 98.69 166 ASP A N 1
ATOM 1283 C CA . ASP A 1 166 ? -6.187 13.665 16.480 1.00 98.69 166 ASP A CA 1
ATOM 1284 C C . ASP A 1 166 ? -7.642 14.124 16.665 1.00 98.69 166 ASP A C 1
ATOM 1286 O O . ASP A 1 166 ? -8.562 13.329 16.854 1.00 98.69 166 ASP A O 1
ATOM 1290 N N . ASN A 1 167 ? -7.879 15.437 16.572 1.00 98.00 167 ASN A N 1
ATOM 1291 C CA . ASN A 1 167 ? -9.195 16.040 16.838 1.00 98.00 167 ASN A CA 1
ATOM 1292 C C . ASN A 1 167 ? -10.300 15.591 15.862 1.00 98.00 167 ASN A C 1
ATOM 1294 O O . ASN A 1 167 ? -11.479 15.833 16.118 1.00 98.00 167 ASN A O 1
ATOM 1298 N N . GLN A 1 168 ? -9.928 14.993 14.729 1.00 98.31 168 GLN A N 1
ATOM 1299 C CA . GLN A 1 168 ? -10.855 14.452 13.734 1.00 98.31 168 GLN A CA 1
ATOM 1300 C C . GLN A 1 168 ? -11.411 13.082 14.131 1.00 98.31 168 GLN A C 1
ATOM 1302 O O . GLN A 1 168 ? -12.417 12.651 13.566 1.00 98.31 168 GLN A O 1
ATOM 1307 N N . ILE A 1 169 ? -10.780 12.414 15.098 1.00 98.62 169 ILE A N 1
ATOM 1308 C CA . ILE A 1 169 ? -11.175 11.095 15.574 1.00 98.62 169 ILE A CA 1
ATOM 1309 C C . ILE A 1 169 ? -12.191 11.242 16.707 1.00 98.62 169 ILE A C 1
ATOM 1311 O O . ILE A 1 169 ? -12.008 12.001 17.659 1.00 98.62 169 ILE A O 1
ATOM 1315 N N . SER A 1 170 ? -13.283 10.490 16.615 1.00 98.56 170 SER A N 1
ATOM 1316 C CA . SER A 1 170 ? -14.375 10.513 17.589 1.00 98.56 170 SER A CA 1
ATOM 1317 C C . SER A 1 170 ? -14.988 9.124 17.782 1.00 98.56 170 SER A C 1
ATOM 1319 O O . SER A 1 170 ? -14.596 8.162 17.127 1.00 98.56 170 SER A O 1
ATOM 1321 N N . ASN A 1 171 ? -15.927 8.995 18.725 1.00 98.00 171 ASN A N 1
ATOM 1322 C CA . ASN A 1 171 ? -16.688 7.759 18.970 1.00 98.00 171 ASN A CA 1
ATOM 1323 C C . ASN A 1 171 ? -15.829 6.501 19.219 1.00 98.00 171 ASN A C 1
ATOM 1325 O O . ASN A 1 171 ? -16.207 5.392 18.847 1.00 98.00 171 ASN A O 1
ATOM 1329 N N . VAL A 1 172 ? -14.682 6.667 19.887 1.00 98.44 172 VAL A N 1
ATOM 1330 C CA . VAL A 1 172 ? -13.756 5.566 20.187 1.00 98.44 172 VAL A CA 1
ATOM 1331 C C . VAL A 1 172 ? -14.401 4.534 21.125 1.00 98.44 172 VAL A C 1
ATOM 1333 O O . VAL A 1 172 ? -14.815 4.857 22.240 1.00 98.44 172 VAL A O 1
ATOM 1336 N N . ASN A 1 173 ? -14.430 3.271 20.699 1.00 97.94 173 ASN A N 1
ATOM 1337 C CA . ASN A 1 173 ? -14.935 2.115 21.437 1.00 97.94 173 ASN A CA 1
ATOM 1338 C C . ASN A 1 173 ? -13.904 0.973 21.418 1.00 97.94 173 ASN A C 1
ATOM 1340 O O . ASN A 1 173 ? -13.423 0.593 20.357 1.00 97.94 173 ASN A O 1
ATOM 1344 N N . LEU A 1 174 ? -13.587 0.410 22.588 1.00 97.94 174 LEU A N 1
ATOM 1345 C CA . LEU A 1 174 ? -12.534 -0.606 22.774 1.00 97.94 174 LEU A CA 1
ATOM 1346 C C . LEU A 1 174 ? -13.085 -1.944 23.313 1.00 97.94 174 LEU A C 1
ATOM 1348 O O . LEU A 1 174 ? -12.423 -2.648 24.075 1.00 97.94 174 LEU A O 1
ATOM 1352 N N . LYS A 1 175 ? -14.350 -2.252 23.016 1.00 95.06 175 LYS A N 1
ATOM 1353 C CA . LYS A 1 175 ? -15.066 -3.424 23.546 1.00 95.06 175 LYS A CA 1
ATOM 1354 C C . LYS A 1 175 ? -15.055 -4.594 22.563 1.00 95.06 175 LYS A C 1
ATOM 1356 O O . LYS A 1 175 ? -14.730 -4.443 21.390 1.00 95.06 175 LYS A O 1
ATOM 1361 N N . ASP A 1 176 ? -15.428 -5.771 23.062 1.00 93.88 176 ASP A N 1
ATOM 1362 C CA . ASP A 1 176 ? -15.703 -6.966 22.249 1.00 93.88 176 ASP A CA 1
ATOM 1363 C C . ASP A 1 176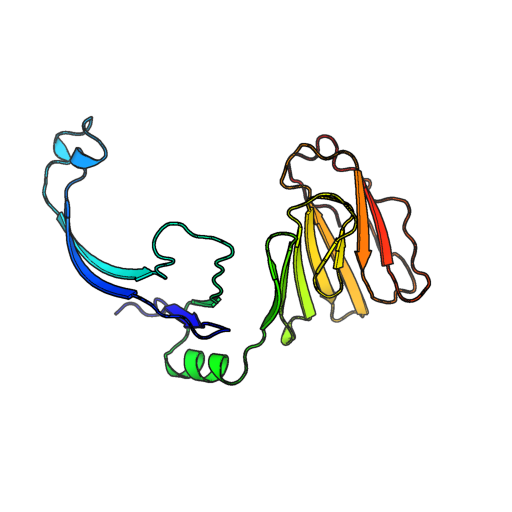 ? -14.525 -7.419 21.372 1.00 93.88 176 ASP A C 1
ATOM 1365 O O . ASP A 1 176 ? -14.698 -7.938 20.269 1.00 93.88 176 ASP A O 1
ATOM 1369 N N . GLY A 1 177 ? -13.303 -7.203 21.868 1.00 94.81 177 GLY A N 1
ATOM 1370 C CA . GLY A 1 177 ? -12.073 -7.554 21.163 1.00 94.81 177 GLY A CA 1
ATOM 1371 C C . GLY A 1 177 ? -11.794 -6.703 19.924 1.00 94.81 177 GLY A C 1
ATOM 1372 O O . GLY A 1 177 ? -11.045 -7.142 19.051 1.00 94.81 177 GLY A O 1
ATOM 1373 N N . LYS A 1 178 ? -12.402 -5.514 19.838 1.00 96.94 178 LYS A N 1
ATOM 1374 C CA . LYS A 1 178 ? -12.265 -4.587 18.717 1.00 96.94 178 LYS A CA 1
ATOM 1375 C C . LYS A 1 178 ? -11.931 -3.180 19.192 1.00 96.94 178 LYS A C 1
ATOM 1377 O O . LYS A 1 178 ? -12.345 -2.747 20.265 1.00 96.94 178 LYS A O 1
ATOM 1382 N N . ILE A 1 179 ? -11.243 -2.454 18.325 1.00 98.56 179 ILE A N 1
ATOM 1383 C CA . ILE A 1 179 ? -11.087 -1.004 18.387 1.00 98.56 179 ILE A CA 1
ATOM 1384 C C . ILE A 1 179 ? -11.964 -0.442 17.279 1.00 98.56 179 ILE A C 1
ATOM 1386 O O . ILE A 1 179 ? -11.806 -0.847 16.134 1.00 98.56 179 ILE A O 1
ATOM 1390 N N . ALA A 1 180 ? -12.886 0.455 17.597 1.00 98.56 180 ALA A N 1
ATOM 1391 C CA . ALA A 1 180 ? -13.735 1.126 16.622 1.00 98.56 180 ALA A CA 1
ATOM 1392 C C . ALA A 1 180 ? -13.729 2.633 16.872 1.00 98.56 180 ALA A C 1
ATOM 1394 O O . ALA A 1 180 ? -13.689 3.049 18.028 1.00 98.56 180 ALA A O 1
ATOM 1395 N N . PHE A 1 181 ? -13.752 3.438 15.816 1.00 98.75 181 PHE A N 1
ATOM 1396 C CA . PHE A 1 181 ? -13.813 4.898 15.899 1.00 98.75 181 PHE A CA 1
ATOM 1397 C C . PHE A 1 181 ? -14.300 5.496 14.577 1.00 98.75 181 PHE A C 1
ATOM 1399 O O . PHE A 1 181 ? -14.241 4.843 13.535 1.00 98.75 181 PHE A O 1
ATOM 1406 N N . ASP A 1 182 ? -14.747 6.747 14.630 1.00 98.62 182 ASP A N 1
ATOM 1407 C CA . ASP A 1 182 ? -15.123 7.543 13.463 1.00 98.62 182 ASP A CA 1
ATOM 1408 C C . ASP A 1 182 ? -14.051 8.596 13.165 1.00 98.62 182 ASP A C 1
ATOM 1410 O O . ASP A 1 182 ? -13.432 9.127 14.090 1.00 98.62 182 ASP A O 1
ATOM 1414 N N . VAL A 1 183 ? -13.860 8.932 11.888 1.00 98.38 183 VAL A N 1
ATOM 1415 C CA . VAL A 1 183 ? -12.887 9.927 11.414 1.00 98.38 183 VAL A CA 1
ATOM 1416 C C . VAL A 1 183 ? -13.578 10.953 10.527 1.00 98.38 183 VAL A C 1
ATOM 1418 O O . VAL A 1 183 ? -14.046 10.622 9.438 1.00 98.38 183 VAL A O 1
ATOM 1421 N N . ASN A 1 184 ? -13.583 12.218 10.952 1.00 98.12 184 ASN A N 1
ATOM 1422 C CA . ASN A 1 184 ? -14.017 13.326 10.108 1.00 98.12 184 ASN A CA 1
ATOM 1423 C C . ASN A 1 184 ? -12.928 13.679 9.081 1.00 98.12 184 ASN A C 1
ATOM 1425 O O . ASN A 1 184 ? -11.876 14.211 9.431 1.00 98.12 184 ASN A O 1
ATOM 1429 N N . THR A 1 185 ? -13.207 13.411 7.809 1.00 96.50 185 THR A N 1
ATOM 1430 C CA . THR A 1 185 ? -12.299 13.647 6.680 1.00 96.50 185 THR A CA 1
ATOM 1431 C C . THR A 1 185 ? -12.674 14.876 5.850 1.00 96.50 185 THR A C 1
ATOM 1433 O O . THR A 1 185 ? -12.006 15.175 4.855 1.00 96.50 185 THR A O 1
ATOM 1436 N N . GLU A 1 186 ? -13.691 15.637 6.263 1.00 96.81 186 GLU A N 1
ATOM 1437 C CA . GLU A 1 186 ? -14.148 16.825 5.546 1.00 96.81 186 GLU A CA 1
ATOM 1438 C C . GLU A 1 186 ? -13.031 17.878 5.453 1.00 96.81 186 GLU A C 1
ATOM 1440 O O . GLU A 1 186 ? -12.407 18.250 6.447 1.00 96.81 186 GLU A O 1
ATOM 1445 N N . ASN A 1 187 ? -12.770 18.368 4.236 1.00 94.56 187 ASN A N 1
ATOM 1446 C CA . ASN A 1 187 ? -11.714 19.346 3.935 1.00 94.56 187 ASN A CA 1
ATOM 1447 C C . ASN A 1 187 ? -10.294 18.913 4.364 1.00 94.56 187 ASN A C 1
ATOM 1449 O O . ASN A 1 187 ? -9.409 19.756 4.510 1.00 94.56 187 ASN A O 1
ATOM 1453 N N . SER A 1 188 ? -10.054 17.608 4.534 1.00 95.19 188 SER A N 1
ATOM 1454 C CA . SER A 1 188 ? -8.753 17.065 4.953 1.00 95.19 188 SER A CA 1
ATOM 1455 C C . SER A 1 188 ? -7.683 17.092 3.858 1.00 95.19 188 SER A C 1
ATOM 1457 O O . SER A 1 188 ? -6.498 17.005 4.167 1.00 95.19 188 SER A O 1
ATOM 1459 N N . MET A 1 189 ? -8.078 17.203 2.582 1.00 95.06 189 MET A N 1
ATOM 1460 C CA . MET A 1 189 ? -7.172 17.193 1.420 1.00 95.06 189 MET A CA 1
ATOM 1461 C C . MET A 1 189 ? -6.193 16.001 1.420 1.00 95.06 189 MET A C 1
ATOM 1463 O O . MET A 1 189 ? -5.036 16.139 1.024 1.00 95.06 189 MET A O 1
ATOM 1467 N N . GLY A 1 190 ? -6.644 14.834 1.897 1.00 94.69 190 GLY A N 1
ATOM 1468 C CA . GLY A 1 190 ? -5.822 13.622 1.957 1.00 94.69 190 GLY A CA 1
ATOM 1469 C C . GLY A 1 190 ? -4.897 13.525 3.162 1.00 94.69 190 GLY A C 1
ATOM 1470 O O . GLY A 1 190 ? -4.053 12.628 3.196 1.00 94.69 190 GLY A O 1
ATOM 1471 N N . ALA A 1 191 ? -5.024 14.428 4.139 1.00 97.81 191 ALA A N 1
ATOM 1472 C CA . ALA A 1 191 ? -4.319 14.304 5.405 1.00 97.81 191 ALA A CA 1
ATOM 1473 C C . ALA A 1 191 ? -4.618 12.950 6.066 1.00 97.81 191 ALA A C 1
ATOM 1475 O O . ALA A 1 191 ? -5.707 12.389 5.926 1.00 97.81 191 ALA A O 1
ATOM 1476 N N . SER A 1 192 ? -3.616 12.429 6.771 1.00 98.25 192 SER A N 1
ATOM 1477 C CA . SER A 1 192 ? -3.762 11.239 7.606 1.00 98.25 192 SER A CA 1
ATOM 1478 C C . SER A 1 192 ? -3.992 11.659 9.052 1.00 98.25 192 SER A C 1
ATOM 1480 O O . SER A 1 192 ? -3.396 12.641 9.497 1.00 98.25 192 SER A O 1
ATOM 1482 N N . PHE A 1 193 ? -4.841 10.915 9.752 1.00 98.50 193 PHE A N 1
ATOM 1483 C CA . PHE A 1 193 ? -5.204 11.133 11.148 1.00 98.50 193 PHE A CA 1
ATOM 1484 C C . PHE A 1 193 ? -4.829 9.907 11.976 1.00 98.50 193 PHE A C 1
ATOM 1486 O O . PHE A 1 193 ? -5.056 8.780 11.521 1.00 98.50 193 PHE A O 1
ATOM 1493 N N . GLU A 1 194 ? -4.266 10.140 13.164 1.00 97.06 194 GLU A N 1
ATOM 1494 C CA . GLU A 1 194 ? -3.788 9.103 14.099 1.00 97.06 194 GLU A CA 1
ATOM 1495 C C . GLU A 1 194 ? -4.401 9.201 15.496 1.00 97.06 194 GLU A C 1
ATOM 1497 O O . GLU A 1 194 ? -4.539 10.331 16.017 1.00 97.06 194 GLU A O 1
#

Solvent-accessible surface area (backbone atoms only — not comparable to full-atom values): 11326 Å² total; per-residue (Å²): 136,69,84,84,65,42,71,29,79,44,57,90,53,95,74,75,71,48,77,48,76,50,76,49,74,48,39,54,22,85,84,37,72,92,38,70,88,28,63,58,78,45,75,50,79,48,79,47,75,46,73,80,79,75,77,92,76,71,96,79,86,86,65,73,43,83,36,71,57,37,50,76,64,56,43,51,54,38,70,76,58,60,56,59,44,81,57,31,84,55,87,55,30,40,16,40,34,31,65,85,65,42,32,41,38,34,40,32,69,42,73,45,87,45,74,35,73,56,40,30,32,38,29,51,29,41,38,40,36,34,55,46,97,85,79,46,75,50,53,39,40,25,33,81,78,64,72,52,50,66,39,43,41,38,34,73,42,71,53,93,74,89,88,78,66,40,92,47,55,42,78,74,41,53,58,95,52,20,35,34,33,33,38,54,37,57,92,43,77,46,50,72,47,67

Nearest PDB structures (foldseek):
  1x1j-assembly1_A  TM=9.619E-01  e=2.741E-16  Bacillus sp. GL1
  2e24-assembly1_A  TM=9.633E-01  e=7.469E-16  Bacillus sp. GL1
  2e22-assembly1_A  TM=9.588E-01  e=1.043E-15  Bacillus sp. GL1
  1j0n-assembly1_A  TM=9.585E-01  e=2.152E-15  Bacillus sp. GL1
  6f2p-assembly1_A  TM=9.588E-01  e=3.552E-15  Paenibacillus

InterPro domains:
  IPR003159 Polysaccharide lyase family 8, central domain [PF02278] (6-79)
  IPR004103 Polysaccharide lyase family 8, C-terminal [PF02884] (85-150)
  IPR011013 Galactose mutarotase-like domain superfamily [SSF74650] (3-90)
  IPR011071 Polysaccharide lyase family 8-like, C-terminal [G3DSA:2.60.220.10] (82-194)
  IPR011071 Polysaccharide lyase family 8-like, C-terminal [SSF49863] (82-193)
  IPR014718 Glycoside hydrolase-type carbohydrate-binding [G3DSA:2.70.98.10] (1-81)
  IPR038970 Polysaccharide lyase 8 [PTHR38481] (6-171)

Radius of gyration: 22.16 Å; Cα contacts (8 Å, |Δi|>4): 381; chains: 1; bounding box: 48×42×59 Å

Organism: Clostridium perfringens (NCBI:txid1502)

Mean predicted aligned error: 4.03 Å